Protein 1AN8 (pdb70)

Solvent-accessible surface area: 10621 Å² total; per-residue (Å²): 165,82,73,55,64,76,10,9,64,34,0,69,132,0,4,86,24,103,42,25,61,17,105,61,1,91,0,39,76,56,69,109,117,28,0,20,0,19,0,75,136,94,118,31,157,82,65,49,0,9,0,44,3,27,145,127,12,8,111,170,20,115,156,85,35,97,0,3,0,5,0,0,20,57,62,115,153,28,170,48,3,14,58,0,14,0,2,0,2,78,18,43,143,86,189,34,94,44,131,3,88,0,36,0,54,7,46,90,95,94,124,60,106,6,43,78,116,11,71,1,105,14,40,46,0,4,22,4,5,1,1,9,56,0,2,97,46,0,26,89,83,53,107,0,3,41,93,117,17,69,18,84,38,8,65,0,19,0,1,27,146,104,58,147,92,48,120,20,78,0,20,67,7,46,116,148,9,63,23,42,30,1,0,35,87,14,72,77,14,112,75,13,41,14,149,72,12,41,50,0,12,0,55,1,62,113

Sequence (206 aa):
KKDISNVKSDLLYAYTITPYDYKDCRVNFSTTHTLNIDTQKYRGKDYYISSEMSYEASQKFKRDDHVDVFGLFYILNSHTGEYIYGGITPAQNNKVNHKLLGNLFISGESQQNLNNKIILEKDIVTFQEIDFKIRKYLMDNYKIYDATSPYVSGRIEIGTKDGKHEQIDLFDSPNEGTRSDIFAKYKDNRIINMKNFSHFDIYLEK

Structure (mmCIF, N/CA/C/O backbone):
data_1AN8
#
_entry.id   1AN8
#
_cell.length_a   75.410
_cell.length_b   75.410
_cell.length_c   168.870
_cell.angle_alpha   90.00
_cell.angle_beta   90.00
_cell.angle_gamma   90.00
#
_symmetry.space_group_name_H-M   'P 43 21 2'
#
loop_
_entity.id
_entity.type
_entity.pdbx_description
1 polymer 'STREPTOCOCCAL PYROGENIC EXOTOXIN C'
2 water water
#
loop_
_atom_site.group_PDB
_atom_site.id
_atom_site.type_symbol
_atom_site.label_atom_id
_atom_site.label_alt_id
_atom_site.label_comp_id
_atom_site.label_asym_id
_atom_site.label_entity_id
_atom_site.label_seq_id
_atom_site.pdbx_PDB_ins_code
_atom_site.Cartn_x
_atom_site.Cartn_y
_atom_site.Cartn_z
_atom_site.occupancy
_atom_site.B_iso_or_equiv
_atom_site.auth_seq_id
_atom_site.auth_comp_id
_atom_site.auth_asym_id
_atom_site.auth_atom_id
_atom_site.pdbx_PDB_model_num
ATOM 1 N N . LYS A 1 3 ? 45.082 45.426 21.080 1.00 79.28 3 LYS A N 1
ATOM 2 C CA . LYS A 1 3 ? 45.178 43.968 21.009 1.00 78.19 3 LYS A CA 1
ATOM 3 C C . LYS A 1 3 ? 46.529 43.479 20.473 1.00 78.44 3 LYS A C 1
ATOM 4 O O . LYS A 1 3 ? 47.431 44.276 20.156 1.00 78.66 3 LYS A O 1
ATOM 6 N N . LYS A 1 4 ? 46.666 42.158 20.368 1.00 69.41 4 LYS A N 1
ATOM 7 C CA . LYS A 1 4 ? 47.889 41.559 19.860 1.00 64.90 4 LYS A CA 1
ATOM 8 C C . LYS A 1 4 ? 47.823 41.385 18.348 1.00 62.20 4 LYS A C 1
ATOM 9 O O . LYS A 1 4 ? 46.806 40.965 17.791 1.00 65.05 4 LYS A O 1
ATOM 15 N N . ASP A 1 5 ? 48.918 41.718 17.685 1.00 52.17 5 ASP A N 1
ATOM 16 C CA . ASP A 1 5 ? 48.973 41.631 16.240 1.00 50.76 5 ASP A CA 1
ATOM 17 C C . ASP A 1 5 ? 49.030 40.176 15.758 1.00 48.71 5 ASP A C 1
ATOM 18 O O . ASP A 1 5 ? 49.674 39.325 16.381 1.00 47.15 5 ASP A O 1
ATOM 23 N N . ILE A 1 6 ? 48.333 39.893 14.663 1.00 41.13 6 ILE A N 1
ATOM 24 C CA . ILE A 1 6 ? 48.258 38.547 14.134 1.00 39.49 6 ILE A CA 1
ATOM 25 C C . ILE A 1 6 ? 49.562 37.801 13.882 1.00 41.82 6 ILE A C 1
ATOM 26 O O . ILE A 1 6 ? 49.635 36.592 14.089 1.00 42.98 6 ILE A O 1
ATOM 31 N N . SER A 1 7 ? 50.597 38.493 13.442 1.00 35.71 7 SER A N 1
ATOM 32 C CA . SER A 1 7 ? 51.861 37.815 13.189 1.00 35.28 7 SER A CA 1
ATOM 33 C C . SER A 1 7 ? 52.540 37.388 14.485 1.00 35.97 7 SER A C 1
ATOM 34 O O . SER A 1 7 ? 53.260 36.401 14.512 1.00 36.05 7 SER A O 1
ATOM 37 N N . ASN A 1 8 ? 52.285 38.108 15.559 1.00 30.57 8 ASN A N 1
ATOM 38 C CA . ASN A 1 8 ? 52.855 37.748 16.847 1.00 32.22 8 ASN A CA 1
ATOM 39 C C . ASN A 1 8 ? 52.137 36.516 17.359 1.00 32.64 8 ASN A C 1
ATOM 40 O O . ASN A 1 8 ? 52.769 35.541 17.794 1.00 26.99 8 ASN A O 1
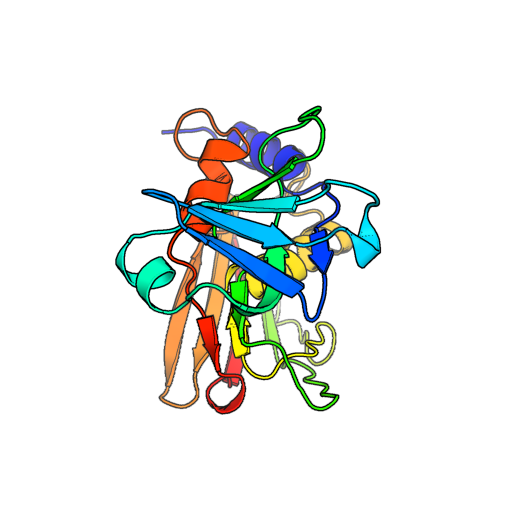ATOM 45 N N . VAL A 1 9 ? 50.809 36.566 17.266 1.00 27.64 9 VAL A N 1
ATOM 46 C CA . VAL A 1 9 ? 49.992 35.450 17.680 1.00 24.74 9 VAL A CA 1
ATOM 47 C C . VAL A 1 9 ? 50.473 34.188 16.987 1.00 28.48 9 VAL A C 1
ATOM 48 O O . VAL A 1 9 ? 50.832 33.221 17.646 1.00 31.29 9 VAL A O 1
ATOM 52 N N . LYS A 1 10 ? 50.576 34.214 15.669 1.00 23.05 10 LYS A N 1
ATOM 53 C CA . LYS A 1 10 ? 51.013 33.020 14.956 1.00 23.19 10 LYS A CA 1
ATOM 54 C C . LYS A 1 10 ? 52.378 32.570 15.399 1.00 25.22 10 LYS A C 1
ATOM 55 O O . LYS A 1 10 ? 52.694 31.382 15.441 1.00 27.00 10 LYS A O 1
ATOM 61 N N . SER A 1 11 ? 53.210 33.551 15.677 1.00 22.36 11 SER A N 1
ATOM 62 C CA . SER A 1 11 ? 54.571 33.279 16.077 1.00 22.23 11 SER A CA 1
ATOM 63 C C . SER A 1 11 ? 54.553 32.499 17.385 1.00 22.16 11 SER A C 1
ATOM 64 O O . SER A 1 11 ? 55.189 31.446 17.522 1.00 19.98 11 SER A O 1
ATOM 67 N N . ASP A 1 12 ? 53.810 33.040 18.342 1.00 15.95 12 ASP A N 1
ATOM 68 C CA . ASP A 1 12 ? 53.689 32.430 19.644 1.00 16.55 12 ASP A CA 1
ATOM 69 C C . ASP A 1 12 ? 53.213 30.995 19.526 1.00 24.27 12 ASP A C 1
ATOM 70 O O . ASP A 1 12 ? 53.822 30.070 20.093 1.00 24.69 12 ASP A O 1
ATOM 75 N N . LEU A 1 13 ? 52.141 30.808 18.753 1.00 19.70 13 LEU A N 1
ATOM 76 C CA . LEU A 1 13 ? 51.544 29.488 18.577 1.00 19.43 13 LEU A CA 1
ATOM 77 C C . LEU A 1 13 ? 52.420 28.494 17.826 1.00 22.27 13 LEU A C 1
ATOM 78 O O . LEU A 1 13 ? 52.459 27.296 18.146 1.00 20.09 13 LEU A O 1
ATOM 83 N N . LEU A 1 14 ? 53.131 28.985 16.828 1.00 18.77 14 LEU A N 1
ATOM 84 C CA . LEU A 1 14 ? 54.018 28.122 16.074 1.00 19.58 14 LEU A CA 1
ATOM 85 C C . LEU A 1 14 ? 55.020 27.521 17.054 1.00 21.56 14 LEU A C 1
ATOM 86 O O . LEU A 1 14 ? 55.289 26.325 17.062 1.00 17.65 14 LEU A O 1
ATOM 91 N N . TYR A 1 15 ? 55.581 28.379 17.883 1.00 18.06 15 TYR A N 1
ATOM 92 C CA . TYR A 1 15 ? 56.549 27.899 18.828 1.00 18.10 15 TYR A CA 1
ATOM 93 C C . TYR A 1 15 ? 55.912 26.984 19.851 1.00 20.69 15 TYR A C 1
ATOM 94 O O . TYR A 1 15 ? 56.397 25.885 20.120 1.00 20.37 15 TYR A O 1
ATOM 103 N N . ALA A 1 16 ? 54.849 27.474 20.469 1.00 15.45 16 ALA A N 1
ATOM 104 C CA . ALA A 1 16 ? 54.201 26.721 21.531 1.00 15.98 16 ALA A CA 1
ATOM 105 C C . ALA A 1 16 ? 53.788 25.331 21.112 1.00 21.05 16 ALA A C 1
ATOM 106 O O . ALA A 1 16 ? 54.044 24.374 21.829 1.00 21.34 16 ALA A O 1
ATOM 108 N N . TYR A 1 17 ? 53.133 25.223 19.965 1.00 17.24 17 TYR A N 1
ATOM 109 C CA . TYR A 1 17 ? 52.636 23.927 19.518 1.00 15.92 17 TYR A CA 1
ATOM 110 C C . TYR A 1 17 ? 53.596 23.081 18.738 1.00 19.05 17 TYR A C 1
ATOM 111 O O . TYR A 1 17 ? 53.266 21.982 18.306 1.00 17.50 17 TYR A O 1
ATOM 120 N N . THR A 1 18 ? 54.822 23.547 18.590 1.00 12.90 18 THR A N 1
ATOM 121 C CA . THR A 1 18 ? 55.799 22.685 17.952 1.00 12.44 18 THR A CA 1
ATOM 122 C C . THR A 1 18 ? 56.432 21.992 19.157 1.00 19.72 18 THR A C 1
ATOM 123 O O . THR A 1 18 ? 57.310 22.528 19.818 1.00 21.76 18 THR A O 1
ATOM 127 N N . ILE A 1 19 ? 55.917 20.817 19.469 1.00 16.01 19 ILE A N 1
ATOM 128 C CA . ILE A 1 19 ? 56.294 20.175 20.693 1.00 15.84 19 ILE A CA 1
ATOM 129 C C . ILE A 1 19 ? 55.868 18.714 20.676 1.00 18.97 19 ILE A C 1
ATOM 130 O O . ILE A 1 19 ? 54.983 18.343 19.935 1.00 20.55 19 ILE A O 1
ATOM 135 N N . THR A 1 20 ? 56.519 17.877 21.473 1.00 16.09 20 THR A N 1
ATOM 136 C CA . THR A 1 20 ? 56.165 16.461 21.527 1.00 17.88 20 THR A CA 1
ATOM 137 C C . THR A 1 20 ? 55.361 16.276 22.815 1.00 21.85 20 THR A C 1
ATOM 138 O O . THR A 1 20 ? 55.802 16.639 23.901 1.00 20.89 20 THR A O 1
ATOM 142 N N . PRO A 1 21 ? 54.142 15.806 22.676 1.00 18.07 21 PRO A N 1
ATOM 143 C CA . PRO A 1 21 ? 53.251 15.628 23.826 1.00 18.25 21 PRO A CA 1
ATOM 144 C C . PRO A 1 21 ? 53.687 14.437 24.684 1.00 24.61 21 PRO A C 1
ATOM 145 O O . PRO A 1 21 ? 54.390 13.557 24.208 1.00 25.10 21 PRO A O 1
ATOM 149 N N . TYR A 1 22 ? 53.285 14.426 25.956 1.00 20.10 22 TYR A N 1
ATOM 150 C CA . TYR A 1 22 ? 53.568 13.307 26.860 1.00 18.90 22 TYR A CA 1
ATOM 151 C C . TYR A 1 22 ? 52.336 12.439 26.793 1.00 23.62 22 TYR A C 1
ATOM 152 O O . TYR A 1 22 ? 51.224 12.894 27.047 1.00 24.81 22 TYR A O 1
ATOM 161 N N . ASP A 1 23 ? 52.528 11.180 26.462 1.00 17.14 23 ASP A N 1
ATOM 162 C CA . ASP A 1 23 ? 51.417 10.296 26.292 1.00 15.42 23 ASP A CA 1
ATOM 163 C C . ASP A 1 23 ? 51.720 9.032 27.051 1.00 23.06 23 ASP A C 1
ATOM 164 O O . ASP A 1 23 ? 52.418 8.161 26.561 1.00 27.82 23 ASP A O 1
ATOM 169 N N . TYR A 1 24 ? 51.227 8.967 28.277 1.00 19.23 24 TYR A N 1
ATOM 170 C CA . TYR A 1 24 ? 51.491 7.839 29.161 1.00 16.31 24 TYR A CA 1
ATOM 171 C C . TYR A 1 24 ? 50.194 7.158 29.554 1.00 20.36 24 TYR A C 1
ATOM 172 O O . TYR A 1 24 ? 49.298 7.801 30.094 1.00 20.18 24 TYR A O 1
ATOM 181 N N . LYS A 1 25 ? 50.134 5.848 29.391 1.00 20.82 25 LYS A N 1
ATOM 182 C CA . LYS A 1 25 ? 48.936 5.114 29.765 1.00 20.52 25 LYS A CA 1
ATOM 183 C C . LYS A 1 25 ? 49.028 4.349 31.090 1.00 21.26 25 LYS A C 1
ATOM 184 O O . LYS A 1 25 ? 50.068 3.800 31.419 1.00 18.27 25 LYS A O 1
ATOM 190 N N . ASP A 1 26 ? 47.911 4.303 31.820 1.00 21.78 26 ASP A N 1
ATOM 191 C CA . ASP A 1 26 ? 47.795 3.563 33.073 1.00 22.24 26 ASP A CA 1
ATOM 192 C C . ASP A 1 26 ? 48.842 3.913 34.104 1.00 26.02 26 ASP A C 1
ATOM 193 O O . ASP A 1 26 ? 49.710 3.114 34.410 1.00 26.55 26 ASP A O 1
ATOM 198 N N . CYS A 1 27 ? 48.746 5.100 34.665 1.00 21.33 27 CYS A N 1
ATOM 199 C CA . CYS A 1 27 ? 49.700 5.521 35.662 1.00 18.93 27 CYS A CA 1
ATOM 200 C C . CYS A 1 27 ? 48.924 5.719 36.950 1.00 22.28 27 CYS A C 1
ATOM 201 O O . CYS A 1 27 ? 47.740 6.068 36.912 1.00 23.52 27 CYS A O 1
ATOM 204 N N . ARG A 1 28 ? 49.595 5.518 38.079 1.00 19.00 28 ARG A N 1
ATOM 205 C CA . ARG A 1 28 ? 48.977 5.681 39.387 1.00 19.72 28 ARG A CA 1
ATOM 206 C C . ARG A 1 28 ? 49.183 7.113 39.883 1.00 23.14 28 ARG A C 1
ATOM 207 O O . ARG A 1 28 ? 50.252 7.712 39.705 1.00 23.33 28 ARG A O 1
ATOM 215 N N . VAL A 1 29 ? 48.154 7.667 40.510 1.00 17.52 29 VAL A N 1
ATOM 216 C CA . VAL A 1 29 ? 48.252 8.984 41.109 1.00 17.25 29 VAL A CA 1
ATOM 217 C C . VAL A 1 29 ? 48.971 8.771 42.454 1.00 25.45 29 VAL A C 1
ATOM 218 O O . VAL A 1 29 ? 48.504 7.967 43.270 1.00 24.48 29 VAL A O 1
ATOM 222 N N . ASN A 1 30 ? 50.107 9.454 42.669 1.00 19.83 30 ASN A N 1
ATOM 223 C CA . ASN A 1 30 ? 50.878 9.344 43.932 1.00 16.30 30 ASN A CA 1
ATOM 224 C C . ASN A 1 30 ? 50.178 10.115 45.039 1.00 22.48 30 ASN A C 1
ATOM 225 O O . ASN A 1 30 ? 50.006 9.616 46.137 1.00 25.22 30 ASN A O 1
ATOM 230 N N . PHE A 1 31 ? 49.760 11.334 44.735 1.00 16.59 31 PHE A N 1
ATOM 231 C CA . PHE A 1 31 ? 49.092 12.182 45.711 1.00 16.57 31 PHE A CA 1
ATOM 232 C C . PHE A 1 31 ? 48.652 13.503 45.073 1.00 23.18 31 PHE A C 1
ATOM 233 O O . PHE A 1 31 ? 49.029 13.819 43.936 1.00 24.41 31 PHE A O 1
ATOM 241 N N . SER A 1 32 ? 47.842 14.259 45.802 1.00 18.66 32 SER A N 1
ATOM 242 C CA . SER A 1 32 ? 47.325 15.549 45.371 1.00 18.25 32 SER A CA 1
ATOM 243 C C . SER A 1 32 ? 47.946 16.692 46.163 1.00 27.15 32 SER A C 1
ATOM 244 O O . SER A 1 32 ? 48.230 16.561 47.343 1.00 28.57 32 SER A O 1
ATOM 247 N N . THR A 1 33 ? 48.090 17.843 45.523 1.00 21.71 33 THR A N 1
ATOM 248 C CA . THR A 1 33 ? 48.593 19.013 46.209 1.00 19.69 33 THR A CA 1
ATOM 249 C C . THR A 1 33 ? 47.414 19.962 46.153 1.00 28.66 33 THR A C 1
ATOM 250 O O . THR A 1 33 ? 46.305 19.550 45.816 1.00 28.48 33 THR A O 1
ATOM 254 N N . THR A 1 34 ? 47.646 21.228 46.448 1.00 28.46 34 THR A N 1
ATOM 255 C CA . THR A 1 34 ? 46.585 22.211 46.438 1.00 28.27 34 THR A CA 1
ATOM 256 C C . THR A 1 34 ? 46.007 22.419 45.041 1.00 33.54 34 THR A C 1
ATOM 257 O O . THR A 1 34 ? 44.811 22.609 44.885 1.00 34.96 34 THR A O 1
ATOM 261 N N . HIS A 1 35 ? 46.857 22.407 44.023 1.00 29.26 35 HIS A N 1
ATOM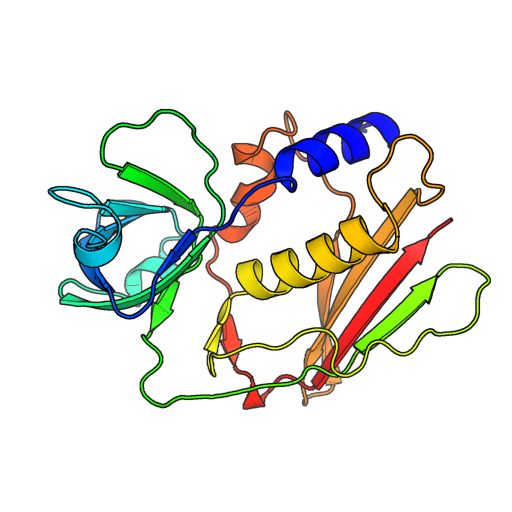 262 C CA . HIS A 1 35 ? 46.396 22.657 42.676 1.00 32.76 35 HIS A CA 1
ATOM 263 C C . HIS A 1 35 ? 46.835 21.611 41.660 1.00 29.55 35 HIS A C 1
ATOM 264 O O . HIS A 1 35 ? 46.551 21.751 40.474 1.00 29.16 35 HIS A O 1
ATOM 271 N N . THR A 1 36 ? 47.546 20.567 42.090 1.00 20.17 36 THR A N 1
ATOM 272 C CA . THR A 1 36 ? 48.010 19.590 41.131 1.00 17.75 36 THR A CA 1
ATOM 273 C C . THR A 1 36 ? 47.837 18.185 41.590 1.00 22.45 36 THR A C 1
ATOM 274 O O . THR A 1 36 ? 47.578 17.912 42.759 1.00 23.34 36 THR A O 1
ATOM 278 N N . LEU A 1 37 ? 48.084 17.296 40.642 1.00 17.38 37 LEU A N 1
ATOM 279 C CA . LEU A 1 37 ? 48.074 15.857 40.866 1.00 15.33 37 LEU A CA 1
ATOM 280 C C . LEU A 1 37 ? 49.485 15.426 40.554 1.00 16.84 37 LEU A C 1
ATOM 281 O O . LEU A 1 37 ? 50.070 15.866 39.557 1.00 18.13 37 LEU A O 1
ATOM 286 N N . ASN A 1 38 ? 50.045 14.564 41.389 1.00 13.90 38 ASN A N 1
ATOM 287 C CA . ASN A 1 38 ? 51.399 14.072 41.144 1.00 12.99 38 ASN A CA 1
ATOM 288 C C . ASN A 1 38 ? 51.215 12.633 40.718 1.00 17.81 38 ASN A C 1
ATOM 289 O O . ASN A 1 38 ? 50.648 11.852 41.458 1.00 19.10 38 ASN A O 1
ATOM 294 N N . ILE A 1 39 ? 51.638 12.310 39.502 1.00 16.09 39 ILE A N 1
ATOM 295 C CA . ILE A 1 39 ? 51.429 10.988 38.930 1.00 15.42 39 ILE A CA 1
ATOM 296 C C . ILE A 1 39 ? 52.706 10.232 38.639 1.00 18.05 39 ILE A C 1
ATOM 297 O O . ILE A 1 39 ? 53.670 10.785 38.117 1.00 17.09 39 ILE A O 1
ATOM 302 N N . ASP A 1 40 ? 52.675 8.937 38.934 1.00 17.28 40 ASP A N 1
ATOM 303 C CA . ASP A 1 40 ? 53.823 8.056 38.752 1.00 18.40 40 ASP A CA 1
ATOM 304 C C . ASP A 1 40 ? 54.066 7.669 37.293 1.00 24.43 40 ASP A C 1
ATOM 305 O O . ASP A 1 40 ? 53.276 6.943 36.691 1.00 23.17 40 ASP A O 1
ATOM 310 N N . THR A 1 41 ? 55.194 8.104 36.741 1.00 20.07 41 THR A N 1
ATOM 311 C CA . THR A 1 41 ? 55.523 7.764 35.357 1.00 20.69 41 THR A CA 1
ATOM 312 C C . THR A 1 41 ? 56.845 7.005 35.285 1.00 27.93 41 THR A C 1
ATOM 313 O O . THR A 1 41 ? 57.465 6.918 34.228 1.00 27.33 41 THR A O 1
ATOM 317 N N . GLN A 1 42 ? 57.277 6.469 36.427 1.00 24.69 42 GLN A N 1
ATOM 318 C CA . GLN A 1 42 ? 58.549 5.752 36.503 1.00 22.98 42 GLN A CA 1
ATOM 319 C C . GLN A 1 42 ? 58.705 4.654 35.456 1.00 24.96 42 GLN A C 1
ATOM 320 O O . GLN A 1 42 ? 59.783 4.468 34.902 1.00 25.86 42 GLN A O 1
ATOM 326 N N . LYS A 1 43 ? 57.635 3.931 35.175 1.00 21.42 43 LYS A N 1
ATOM 327 C CA . LYS A 1 43 ? 57.723 2.870 34.192 1.00 24.75 43 LYS A CA 1
ATOM 328 C C . LYS A 1 43 ? 58.094 3.392 32.813 1.00 31.37 43 LYS A C 1
ATOM 329 O O . LYS A 1 43 ? 58.672 2.672 32.011 1.00 34.22 43 LYS A O 1
ATOM 335 N N . TYR A 1 44 ? 57.785 4.649 32.543 1.00 26.38 44 TYR A N 1
ATOM 336 C CA . TYR A 1 44 ? 58.113 5.213 31.248 1.00 26.76 44 TYR A CA 1
ATOM 337 C C . TYR A 1 44 ? 59.359 6.051 31.261 1.00 34.79 44 TYR A C 1
ATOM 338 O O . TYR A 1 44 ? 60.097 6.053 30.290 1.00 36.79 44 TYR A O 1
ATOM 347 N N . ARG A 1 45 ? 59.560 6.851 32.304 1.00 31.17 45 ARG A N 1
ATOM 348 C CA . ARG A 1 45 ? 60.710 7.751 32.315 1.00 29.06 45 ARG A CA 1
ATOM 349 C C . ARG A 1 45 ? 61.868 7.421 33.233 1.00 30.84 45 ARG A C 1
ATOM 350 O O . ARG A 1 45 ? 62.901 8.077 33.187 1.00 33.87 45 ARG A O 1
ATOM 358 N N . GLY A 1 46 ? 61.717 6.412 34.074 1.00 26.72 46 GLY A N 1
ATOM 359 C CA . GLY A 1 46 ? 62.795 6.064 34.965 1.00 25.84 46 GLY A CA 1
ATOM 360 C C . GLY A 1 46 ? 62.484 6.410 36.396 1.00 31.99 46 GLY A C 1
ATOM 361 O O . GLY A 1 46 ? 61.425 6.954 36.721 1.00 32.12 46 GLY A O 1
ATOM 362 N N . LYS A 1 47 ? 63.449 6.099 37.243 1.00 31.08 47 LYS A N 1
ATOM 363 C CA . LYS A 1 47 ? 63.351 6.286 38.679 1.00 31.72 47 LYS A CA 1
ATOM 364 C C . LYS A 1 47 ? 62.970 7.665 39.137 1.00 28.51 47 LYS A C 1
ATOM 365 O O . LYS A 1 47 ? 63.535 8.665 38.724 1.00 27.85 47 LYS A O 1
ATOM 371 N N . ASP A 1 48 ? 62.035 7.719 40.060 1.00 24.42 48 ASP A N 1
ATOM 372 C CA . ASP A 1 48 ? 61.656 9.002 40.630 1.00 26.49 48 ASP A CA 1
ATOM 373 C C . ASP A 1 48 ? 60.959 9.954 39.667 1.00 28.77 48 ASP A C 1
ATOM 374 O O . ASP A 1 48 ? 60.649 11.090 40.035 1.00 26.93 48 ASP A O 1
ATOM 379 N N . TYR A 1 49 ? 60.701 9.519 38.440 1.00 25.15 49 TYR A N 1
ATOM 380 C CA . TYR A 1 49 ? 60.013 10.409 37.536 1.00 24.07 49 TYR A CA 1
ATOM 381 C C . TYR A 1 49 ? 58.540 10.519 37.827 1.00 22.55 49 TYR A C 1
ATOM 382 O O . TYR A 1 49 ? 57.906 9.584 38.280 1.00 20.69 49 TYR A O 1
ATOM 391 N N . TYR A 1 50 ? 57.992 11.696 37.588 1.00 21.30 50 TYR A N 1
ATOM 392 C CA . TYR A 1 50 ? 56.579 11.914 37.820 1.00 20.05 50 TYR A CA 1
ATOM 393 C C . TYR A 1 50 ? 56.037 12.950 36.848 1.00 19.97 50 TYR A C 1
ATOM 394 O O . TYR A 1 50 ? 56.794 13.722 36.252 1.00 15.19 50 TYR A O 1
ATOM 403 N N . ILE A 1 51 ? 54.716 12.975 36.719 1.00 16.72 51 ILE A N 1
ATOM 404 C CA . ILE A 1 51 ? 54.049 14.007 35.944 1.00 13.42 51 ILE A CA 1
ATOM 405 C C . ILE A 1 51 ? 53.373 14.865 37.001 1.00 18.48 51 ILE A C 1
ATOM 406 O O . ILE A 1 51 ? 52.906 14.357 38.016 1.00 16.06 51 ILE A O 1
ATOM 411 N N . SER A 1 52 ? 53.365 16.169 36.793 1.00 16.98 52 SER A N 1
ATOM 412 C CA . SER A 1 52 ? 52.692 17.057 37.699 1.00 14.48 52 SER A CA 1
ATOM 413 C C . SER A 1 52 ? 51.668 17.761 36.852 1.00 22.08 52 SER A C 1
ATOM 414 O O . SER A 1 52 ? 52.020 18.500 35.925 1.00 25.22 52 SER A O 1
ATOM 417 N N . SER A 1 53 ? 50.403 17.495 37.134 1.00 16.26 53 SER A N 1
ATOM 418 C CA . SER A 1 53 ? 49.301 18.052 36.365 1.00 13.74 53 SER A CA 1
ATOM 419 C C . SER A 1 53 ? 48.547 19.070 37.166 1.00 20.22 53 SER A C 1
ATOM 420 O O . SER A 1 53 ? 47.909 18.744 38.175 1.00 19.74 53 SER A O 1
ATOM 423 N N . GLU A 1 54 ? 48.618 20.315 36.723 1.00 18.75 54 GLU A N 1
ATOM 424 C CA . GLU A 1 54 ? 47.923 21.376 37.420 1.00 18.56 54 GLU A CA 1
ATOM 425 C C . GLU A 1 54 ? 46.491 21.465 36.912 1.00 24.61 54 GLU A C 1
ATOM 426 O O . GLU A 1 54 ? 46.280 21.557 35.709 1.00 26.13 54 GLU A O 1
ATOM 432 N N . MET A 1 55 ? 45.505 21.412 37.803 1.00 22.39 55 MET A N 1
ATOM 433 C CA . MET A 1 55 ? 44.101 21.524 37.379 1.00 21.12 55 MET A CA 1
ATOM 434 C C . MET A 1 55 ? 43.243 22.307 38.324 1.00 27.40 55 MET A C 1
ATOM 435 O O . MET A 1 55 ? 43.659 22.613 39.430 1.00 27.67 55 MET A O 1
ATOM 440 N N . SER A 1 56 ? 42.052 22.655 37.863 1.00 23.97 56 SER A N 1
ATOM 441 C CA . SER A 1 56 ? 41.097 23.365 38.680 1.00 24.17 56 SER A CA 1
ATOM 442 C C . SER A 1 56 ? 40.673 22.455 39.835 1.00 30.23 56 SER A C 1
ATOM 443 O O . SER A 1 56 ? 40.751 21.217 39.739 1.00 29.38 56 SER A O 1
ATOM 446 N N . TYR A 1 57 ? 40.192 23.060 40.921 1.00 32.07 57 TYR A N 1
ATOM 447 C CA . TYR A 1 57 ? 39.752 22.292 42.081 1.00 33.85 57 TYR A CA 1
ATOM 448 C C . TYR A 1 57 ? 38.738 21.220 41.742 1.00 36.07 57 TYR A C 1
ATOM 449 O O . TYR A 1 57 ? 38.836 20.072 42.164 1.00 37.01 57 TYR A O 1
ATOM 458 N N . GLU A 1 58 ? 37.703 21.619 41.023 1.00 35.75 58 GLU A N 1
ATOM 459 C CA . GLU A 1 58 ? 36.622 20.718 40.667 1.00 37.17 58 GLU A CA 1
ATOM 460 C C . GLU A 1 58 ? 37.130 19.488 39.936 1.00 40.31 58 GLU A C 1
ATOM 461 O O . GLU A 1 58 ? 36.665 18.377 40.158 1.00 42.48 58 GLU A O 1
ATOM 467 N N . ALA A 1 59 ? 38.110 19.687 39.062 1.00 32.30 59 ALA A N 1
ATOM 468 C CA . ALA A 1 59 ? 38.667 18.601 38.277 1.00 29.48 59 ALA A CA 1
ATOM 469 C C . ALA A 1 59 ? 39.441 17.663 39.170 1.00 29.87 59 ALA A C 1
ATOM 470 O O . ALA A 1 59 ? 39.290 16.446 39.115 1.00 29.23 59 ALA A O 1
ATOM 472 N N . SER A 1 60 ? 40.308 18.245 39.972 1.00 25.20 60 SER A N 1
ATOM 473 C CA . SER A 1 60 ? 41.155 17.443 40.822 1.00 27.79 60 SER A CA 1
ATOM 474 C C . SER A 1 60 ? 40.398 16.509 41.753 1.00 34.01 60 SER A C 1
ATOM 475 O O . SER A 1 60 ? 40.816 15.379 41.997 1.00 33.92 60 SER A O 1
ATOM 478 N N . GLN A 1 61 ? 39.287 16.983 42.291 1.00 33.58 61 GLN A N 1
ATOM 479 C CA . GLN A 1 61 ? 38.543 16.199 43.263 1.00 33.58 61 GLN A CA 1
ATOM 480 C C . GLN A 1 61 ? 38.003 14.884 42.747 1.00 34.79 61 GLN A C 1
ATOM 481 O O . GLN A 1 61 ? 37.546 14.059 43.528 1.00 37.22 61 GLN A O 1
ATOM 487 N N . LYS A 1 62 ? 38.091 14.661 41.446 1.00 28.36 62 LYS A N 1
ATOM 488 C CA . LYS A 1 62 ? 37.617 13.445 40.816 1.00 26.87 62 LYS A CA 1
ATOM 489 C C . LYS A 1 62 ? 38.643 12.344 40.872 1.00 32.08 62 LYS A C 1
ATOM 490 O O . LYS A 1 62 ? 38.394 11.227 40.412 1.00 35.21 62 LYS A O 1
ATOM 496 N N . PHE A 1 63 ? 39.828 12.674 41.358 1.00 26.63 63 PHE A N 1
ATOM 497 C CA . PHE A 1 63 ? 40.910 11.695 41.392 1.00 28.17 63 PHE A CA 1
ATOM 498 C C . PHE A 1 63 ? 41.512 11.605 42.782 1.00 34.65 63 PHE A C 1
ATOM 499 O O . PHE A 1 63 ? 41.643 12.613 43.479 1.00 34.07 63 PHE A O 1
ATOM 507 N N . LYS A 1 64 ? 41.849 10.388 43.175 1.00 30.94 64 LYS A N 1
ATOM 508 C CA . LYS A 1 64 ? 42.411 10.171 44.496 1.00 30.84 64 LYS A CA 1
ATOM 509 C C . LYS A 1 64 ? 43.616 9.247 44.430 1.00 31.20 64 LYS A C 1
ATOM 510 O O . LYS A 1 64 ? 43.848 8.586 43.411 1.00 30.04 64 LYS A O 1
ATOM 516 N N . ARG A 1 65 ? 44.394 9.238 45.511 1.00 28.29 65 ARG A N 1
ATOM 517 C CA . ARG A 1 65 ? 45.602 8.422 45.631 1.00 26.25 65 ARG A CA 1
ATOM 518 C C . ARG A 1 65 ? 45.315 7.038 45.118 1.00 22.39 65 ARG A C 1
ATOM 519 O O . ARG A 1 65 ? 44.268 6.464 45.385 1.00 23.34 65 ARG A O 1
ATOM 527 N N . ASP A 1 66 ? 46.211 6.525 44.312 1.00 18.44 66 ASP A N 1
ATOM 528 C CA . ASP A 1 66 ? 46.072 5.186 43.804 1.00 19.49 66 ASP A CA 1
ATOM 529 C C . ASP A 1 66 ? 45.159 4.941 42.627 1.00 25.06 66 ASP A C 1
ATOM 530 O O . ASP A 1 66 ? 45.115 3.806 42.130 1.00 24.26 66 ASP A O 1
ATOM 535 N N . ASP A 1 67 ? 44.481 5.974 42.152 1.00 20.57 67 ASP A N 1
ATOM 536 C CA . ASP A 1 67 ? 43.638 5.814 40.957 1.00 21.60 67 ASP A CA 1
ATOM 537 C C . ASP A 1 67 ? 44.592 5.579 39.790 1.00 26.34 67 ASP A C 1
ATOM 538 O O . ASP A 1 67 ? 45.749 6.027 39.837 1.00 26.73 67 ASP A O 1
ATOM 543 N N . HIS A 1 68 ? 44.123 4.852 38.775 1.00 22.83 68 HIS A N 1
ATOM 544 C CA . HIS A 1 68 ? 44.889 4.577 37.560 1.00 25.26 68 HIS A CA 1
ATOM 545 C C . HIS A 1 68 ? 44.362 5.524 36.496 1.00 27.07 68 HIS A C 1
ATOM 546 O O . HIS A 1 68 ? 43.157 5.678 36.300 1.00 24.71 68 HIS A O 1
ATOM 553 N N . VAL A 1 69 ? 45.279 6.196 35.851 1.00 21.40 69 VAL A N 1
ATOM 554 C CA . VAL A 1 69 ? 44.906 7.270 34.984 1.00 21.18 69 VAL A CA 1
ATOM 555 C C . VAL A 1 69 ? 45.738 7.240 33.722 1.00 21.90 69 VAL A C 1
ATOM 556 O O . VAL A 1 69 ? 46.824 6.640 33.690 1.00 20.58 69 VAL A O 1
ATOM 560 N N . ASP A 1 70 ? 45.225 7.853 32.657 1.00 14.53 70 ASP A N 1
ATOM 561 C CA . ASP A 1 70 ? 46.020 7.978 31.423 1.00 14.19 70 ASP A CA 1
ATOM 562 C C . ASP A 1 70 ? 46.391 9.474 31.345 1.00 19.88 70 ASP A C 1
ATOM 563 O O . ASP A 1 70 ? 45.603 10.349 31.751 1.00 15.94 70 ASP A O 1
ATOM 568 N N . VAL A 1 71 ? 47.558 9.763 30.775 1.00 16.88 71 VAL A N 1
ATOM 569 C CA . VAL A 1 71 ? 48.034 11.124 30.631 1.00 15.31 71 VAL A CA 1
ATOM 570 C C . VAL A 1 71 ? 48.286 11.507 29.182 1.00 19.27 71 VAL A C 1
ATOM 571 O O . VAL A 1 71 ? 48.950 10.783 28.459 1.00 17.86 71 VAL A O 1
ATOM 575 N N . PHE A 1 72 ? 47.779 12.683 28.799 1.00 15.76 72 PHE A N 1
ATOM 576 C CA . PHE A 1 72 ? 48.032 13.307 27.511 1.00 15.11 72 PHE A CA 1
ATOM 577 C C . PHE A 1 72 ? 48.097 14.811 27.735 1.00 21.05 72 PHE A C 1
ATOM 578 O O . PHE A 1 72 ? 47.074 15.452 27.968 1.00 22.34 72 PHE A O 1
ATOM 586 N N . GLY A 1 73 ? 49.305 15.365 27.761 1.00 15.25 73 GLY A N 1
ATOM 587 C CA . GLY A 1 73 ? 49.464 16.792 28.000 1.00 11.98 73 GLY A CA 1
ATOM 588 C C . GLY A 1 73 ? 50.707 17.382 27.356 1.00 13.99 73 GLY A C 1
ATOM 589 O O . GLY A 1 73 ? 51.595 16.668 26.914 1.00 14.83 73 GLY A O 1
ATOM 590 N N . LEU A 1 74 ? 50.759 18.702 27.318 1.00 14.83 74 LEU A N 1
ATOM 591 C CA . LEU A 1 74 ? 51.872 19.442 26.742 1.00 15.24 74 LEU A CA 1
ATOM 592 C C . LEU A 1 74 ? 52.611 20.218 27.854 1.00 22.27 74 LEU A C 1
ATOM 593 O O . LEU A 1 74 ? 51.998 21.000 28.585 1.00 20.89 74 LEU A O 1
ATOM 598 N N . PHE A 1 75 ? 53.916 20.001 27.981 1.00 17.77 75 PHE A N 1
ATOM 599 C CA . PHE A 1 75 ? 54.679 20.677 29.025 1.00 16.23 75 PHE A CA 1
ATOM 600 C C . PHE A 1 75 ? 54.689 22.172 28.830 1.00 15.81 75 PHE A C 1
ATOM 601 O O . PHE A 1 75 ? 54.577 22.629 27.716 1.00 14.23 75 PHE A O 1
ATOM 609 N N . TYR A 1 76 ? 54.811 22.921 29.911 1.00 14.41 76 TYR A N 1
ATOM 610 C CA . TYR A 1 76 ? 54.917 24.368 29.798 1.00 15.96 76 TYR A CA 1
ATOM 611 C C . TYR A 1 76 ? 56.245 24.776 30.384 1.00 20.35 76 TYR A C 1
ATOM 612 O O . TYR A 1 76 ? 56.572 25.954 30.403 1.00 20.06 76 TYR A O 1
ATOM 621 N N . ILE A 1 77 ? 57.022 23.798 30.849 1.00 19.87 77 ILE A N 1
ATOM 622 C CA . ILE A 1 77 ? 58.338 24.048 31.445 1.00 19.38 77 ILE A CA 1
ATOM 623 C C . ILE A 1 77 ? 59.373 23.127 30.861 1.00 19.71 77 ILE A C 1
ATOM 624 O O . ILE A 1 77 ? 59.102 21.965 30.653 1.00 17.36 77 ILE A O 1
ATOM 629 N N . LEU A 1 78 ? 60.604 23.601 30.731 1.00 20.38 78 LEU A N 1
ATOM 630 C CA . LEU A 1 78 ? 61.687 22.758 30.232 1.00 24.18 78 LEU A CA 1
ATOM 631 C C . LEU A 1 78 ? 62.763 22.641 31.311 1.00 27.60 78 LEU A C 1
ATOM 632 O O . LEU A 1 78 ? 62.856 23.499 32.189 1.00 26.97 78 LEU A O 1
ATOM 637 N N . ASN A 1 79 ? 63.572 21.588 31.231 1.00 23.07 79 ASN A N 1
ATOM 638 C CA . ASN A 1 79 ? 64.672 21.400 32.174 1.00 22.58 79 ASN A CA 1
ATOM 639 C C . ASN A 1 79 ? 64.147 21.465 33.607 1.00 26.55 79 ASN A C 1
ATOM 640 O O . ASN A 1 79 ? 64.460 22.397 34.373 1.00 21.48 79 ASN A O 1
ATOM 645 N N . SER A 1 80 ? 63.356 20.460 33.958 1.00 23.95 80 SER A N 1
ATOM 646 C CA . SER A 1 80 ? 62.709 20.404 35.253 1.00 22.77 80 SER A CA 1
ATOM 647 C C . SER A 1 80 ? 62.914 19.130 36.045 1.00 25.66 80 SER A C 1
ATOM 648 O O . SER A 1 80 ? 61.985 18.600 36.639 1.00 24.13 80 SER A O 1
ATOM 651 N N . HIS A 1 81 ? 64.145 18.648 36.079 1.00 29.97 81 HIS A N 1
ATOM 652 C CA . HIS A 1 81 ? 64.511 17.529 36.929 1.00 34.20 81 HIS A CA 1
ATOM 653 C C . HIS A 1 81 ? 63.778 16.257 36.686 1.00 40.35 81 HIS A C 1
ATOM 654 O O . HIS A 1 81 ? 63.749 15.800 35.568 1.00 46.95 81 HIS A O 1
ATOM 661 N N . THR A 1 82 ? 63.217 15.693 37.743 1.00 28.96 82 THR A N 1
ATOM 662 C CA . THR A 1 82 ? 62.509 14.433 37.562 1.00 26.21 82 THR A CA 1
ATOM 663 C C . THR A 1 82 ? 61.026 14.613 37.310 1.00 21.91 82 THR A C 1
ATOM 664 O O . THR A 1 82 ? 60.299 13.638 37.199 1.00 19.56 82 THR A O 1
ATOM 668 N N . GLY A 1 83 ? 60.592 15.858 37.153 1.00 13.01 83 GLY A N 1
ATOM 669 C CA . GLY A 1 83 ? 59.196 16.123 36.913 1.00 14.07 83 GLY A CA 1
ATOM 670 C C . GLY A 1 83 ? 58.912 16.617 35.5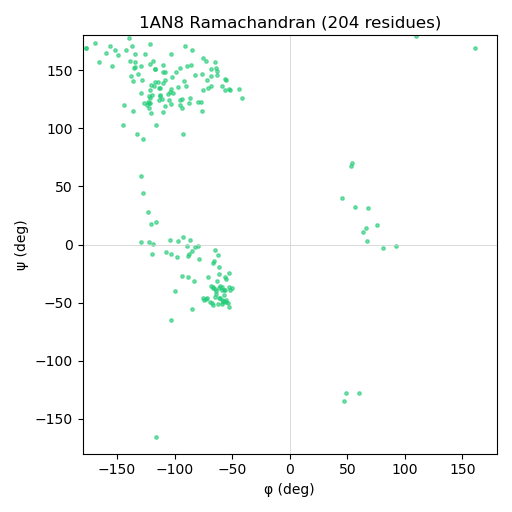16 1.00 19.70 83 GLY A C 1
ATOM 671 O O . GLY A 1 83 ? 59.753 17.233 34.871 1.00 21.70 83 GLY A O 1
ATOM 672 N N . GLU A 1 84 ? 57.692 16.380 35.068 1.00 15.04 84 GLU A N 1
ATOM 673 C CA . GLU A 1 84 ? 57.265 16.888 33.775 1.00 13.73 84 GLU A CA 1
ATOM 674 C C . GLU A 1 84 ? 55.993 17.627 34.111 1.00 16.73 84 GLU A C 1
ATOM 675 O O . GLU A 1 84 ? 55.115 17.093 34.764 1.00 17.58 84 GLU A O 1
ATOM 681 N N . TYR A 1 85 ? 55.977 18.912 33.799 1.00 15.20 85 TYR A N 1
ATOM 682 C CA . TYR A 1 85 ? 54.870 19.764 34.185 1.00 12.17 85 TYR A CA 1
ATOM 683 C C . TYR A 1 85 ? 53.923 20.139 33.089 1.00 14.69 85 TYR A C 1
ATOM 684 O O . TYR A 1 85 ? 54.292 20.725 32.087 1.00 18.25 85 TYR A O 1
ATOM 693 N N . ILE A 1 86 ? 52.658 19.831 33.318 1.00 12.39 86 ILE A N 1
ATOM 694 C CA . ILE A 1 86 ? 51.607 20.107 32.346 1.00 11.53 86 ILE A CA 1
ATOM 695 C C . ILE A 1 86 ? 50.338 20.621 33.023 1.00 16.86 86 ILE A C 1
ATOM 696 O O . ILE A 1 86 ? 50.246 20.675 34.247 1.00 15.33 86 ILE A O 1
ATOM 701 N N . TYR A 1 87 ? 49.337 20.945 32.220 1.00 15.83 87 TYR A N 1
ATOM 702 C CA . TYR A 1 87 ? 48.035 21.369 32.735 1.00 16.52 87 TYR A CA 1
ATOM 703 C C . TYR A 1 87 ? 47.039 20.288 32.365 1.00 17.29 87 TYR A C 1
ATOM 704 O O . TYR A 1 87 ? 47.018 19.852 31.220 1.00 14.94 87 TYR A O 1
ATOM 713 N N . GLY A 1 88 ? 46.186 19.900 33.309 1.00 12.26 88 GLY A N 1
ATOM 714 C CA . GLY A 1 88 ? 45.141 18.914 33.038 1.00 12.13 88 GLY A CA 1
ATOM 715 C C . GLY A 1 88 ? 45.658 17.697 32.286 1.00 18.07 88 GLY A C 1
ATOM 716 O O . GLY A 1 88 ? 46.701 17.183 32.627 1.00 19.47 88 GLY A O 1
ATOM 717 N N . GLY A 1 89 ? 44.939 17.260 31.250 1.00 15.01 89 GLY A N 1
ATOM 718 C CA . GLY A 1 89 ? 45.362 16.107 30.436 1.00 14.01 89 GLY A CA 1
ATOM 719 C C . GLY A 1 89 ? 45.174 14.715 31.051 1.00 17.40 89 GLY A C 1
ATOM 720 O O . GLY A 1 89 ? 45.720 13.729 30.555 1.00 14.45 89 GLY A O 1
ATOM 721 N N . ILE A 1 90 ? 44.343 14.626 32.089 1.00 13.96 90 ILE A N 1
ATOM 722 C CA . ILE A 1 90 ? 44.136 13.387 32.826 1.00 12.51 90 ILE A CA 1
ATOM 723 C C . ILE A 1 90 ? 42.749 12.747 32.693 1.00 17.42 90 ILE A C 1
ATOM 724 O O . ILE A 1 90 ? 41.738 13.385 32.963 1.00 19.25 90 ILE A O 1
ATOM 729 N N . THR A 1 91 ? 42.710 11.465 32.344 1.00 13.13 91 THR A N 1
ATOM 730 C CA . THR A 1 91 ? 41.446 10.722 32.272 1.00 14.72 91 THR A CA 1
ATOM 731 C C . THR A 1 91 ? 41.627 9.365 32.953 1.00 19.62 91 THR A C 1
ATOM 732 O O . THR A 1 91 ? 42.749 8.814 33.029 1.00 17.61 91 THR A O 1
ATOM 736 N N . PRO A 1 92 ? 40.512 8.790 33.395 1.00 18.07 92 PRO A N 1
ATOM 737 C CA . PRO A 1 92 ? 40.554 7.471 34.000 1.00 16.34 92 PRO A CA 1
ATOM 738 C C . PRO A 1 92 ? 41.144 6.533 32.953 1.00 20.53 92 PRO A C 1
ATOM 739 O O . PRO A 1 92 ? 40.834 6.639 31.771 1.00 22.07 92 PRO A O 1
ATOM 743 N N . ALA A 1 93 ? 42.054 5.667 33.388 1.00 17.82 93 ALA A N 1
ATOM 744 C CA . ALA A 1 93 ? 42.757 4.763 32.506 1.00 19.56 93 ALA A CA 1
ATOM 745 C C . ALA A 1 93 ? 41.827 3.951 31.617 1.00 27.93 93 ALA A C 1
ATOM 746 O O . ALA A 1 93 ? 40.817 3.411 32.066 1.00 30.35 93 ALA A O 1
ATOM 748 N N . GLN A 1 94 ? 42.169 3.899 30.337 1.00 24.00 94 GLN A N 1
ATOM 749 C CA . GLN A 1 94 ? 41.387 3.166 29.347 1.00 24.36 94 GLN A CA 1
ATOM 750 C C . GLN A 1 94 ? 41.722 1.704 29.544 1.00 35.92 94 GLN A C 1
ATOM 751 O O . GLN A 1 94 ? 42.880 1.328 29.491 1.00 34.84 94 GLN A O 1
ATOM 757 N N . ASN A 1 95 ? 40.716 0.886 29.804 1.00 41.07 95 ASN A N 1
ATOM 758 C CA . ASN A 1 95 ? 40.977 -0.533 30.048 1.00 44.88 95 ASN A CA 1
ATOM 759 C C . ASN A 1 95 ? 41.065 -1.388 28.799 1.00 51.83 95 ASN A C 1
ATOM 760 O O . ASN A 1 95 ? 42.079 -2.031 28.566 1.00 54.03 95 ASN A O 1
ATOM 765 N N . ASN A 1 96 ? 40.036 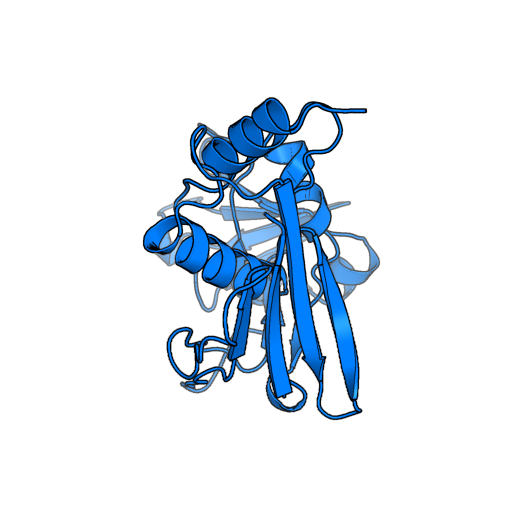-1.364 27.965 1.00 48.90 96 ASN A N 1
ATOM 766 C CA . ASN A 1 96 ? 40.077 -2.174 26.755 1.00 49.68 96 ASN A CA 1
ATOM 767 C C . ASN A 1 96 ? 40.564 -1.354 25.590 1.00 51.38 96 ASN A C 1
ATOM 768 O O . ASN A 1 96 ? 40.370 -0.138 25.554 1.00 51.15 96 ASN A O 1
ATOM 773 N N . LYS A 1 97 ? 41.191 -2.022 24.633 1.00 48.80 97 LYS A N 1
ATOM 774 C CA . LYS A 1 97 ? 41.694 -1.340 23.442 1.00 49.73 97 LYS A CA 1
ATOM 775 C C . LYS A 1 97 ? 40.529 -0.755 22.678 1.00 52.18 97 LYS A C 1
ATOM 776 O O . LYS A 1 97 ? 39.443 -1.333 22.648 1.00 53.92 97 LYS A O 1
ATOM 782 N N . VAL A 1 98 ? 40.765 0.393 22.060 1.00 43.55 98 VAL A N 1
ATOM 783 C CA . VAL A 1 98 ? 39.708 1.101 21.344 1.00 40.29 98 VAL A CA 1
ATOM 784 C C . VAL A 1 98 ? 40.230 2.002 20.221 1.00 39.91 98 VAL A C 1
ATOM 785 O O . VAL A 1 98 ? 41.374 2.465 20.245 1.00 36.65 98 VAL A O 1
ATOM 789 N N . ASN A 1 99 ? 39.390 2.226 19.223 1.00 38.33 99 ASN A N 1
ATOM 790 C CA . ASN A 1 99 ? 39.789 3.023 18.074 1.00 36.97 99 ASN A CA 1
ATOM 791 C C . ASN A 1 99 ? 38.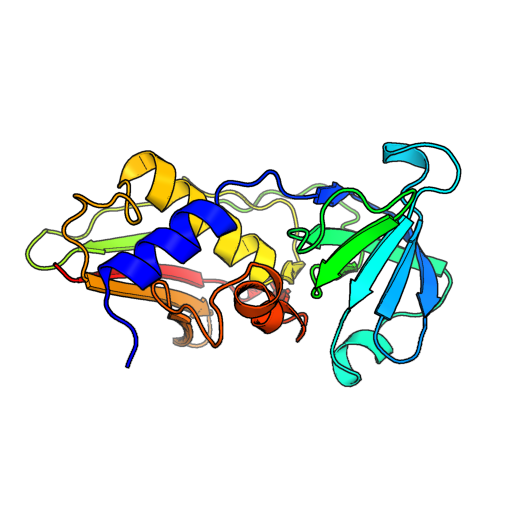640 3.841 17.582 1.00 38.20 99 ASN A C 1
ATOM 792 O O . ASN A 1 99 ? 37.614 3.294 17.182 1.00 40.80 99 ASN A O 1
ATOM 797 N N . HIS A 1 100 ? 38.806 5.147 17.594 1.00 27.58 100 HIS A N 1
ATOM 798 C CA . HIS A 1 100 ? 37.751 6.001 17.098 1.00 23.60 100 HIS A CA 1
ATOM 799 C C . HIS A 1 100 ? 38.293 6.844 15.983 1.00 27.93 100 HIS A C 1
ATOM 800 O O . HIS A 1 100 ? 39.232 7.613 16.169 1.00 28.71 100 HIS A O 1
ATOM 807 N N . LYS A 1 101 ? 37.721 6.651 14.806 1.00 24.07 101 LYS A N 1
ATOM 808 C CA . LYS A 1 101 ? 38.119 7.393 13.627 1.00 22.75 101 LYS A CA 1
ATOM 809 C C . LYS A 1 101 ? 37.173 8.566 13.597 1.00 22.81 101 LYS A C 1
ATOM 810 O O . LYS A 1 101 ? 35.975 8.389 13.547 1.00 28.95 101 LYS A O 1
ATOM 816 N N . LEU A 1 102 ? 37.700 9.759 13.710 1.00 15.08 102 LEU A N 1
ATOM 817 C CA . LEU A 1 102 ? 36.825 10.902 13.754 1.00 16.43 102 LEU A CA 1
ATOM 818 C C . LEU A 1 102 ? 36.362 11.393 12.380 1.00 23.66 102 LEU A C 1
ATOM 819 O O . LEU A 1 102 ? 37.121 11.402 11.398 1.00 23.53 102 LEU A O 1
ATOM 824 N N . LEU A 1 103 ? 35.131 11.886 12.354 1.00 21.36 103 LEU A N 1
ATOM 825 C CA . LEU A 1 103 ? 34.557 12.483 11.149 1.00 22.14 103 LEU A CA 1
ATOM 826 C C . LEU A 1 103 ? 34.748 13.990 11.282 1.00 22.53 103 LEU A C 1
ATOM 827 O O . LEU A 1 103 ? 34.498 14.561 12.340 1.00 23.19 103 LEU A O 1
ATOM 832 N N . GLY A 1 104 ? 35.186 14.655 10.223 1.00 17.19 104 GLY A N 1
ATOM 833 C CA . GLY A 1 104 ? 35.366 16.095 10.320 1.00 17.52 104 GLY A CA 1
ATOM 834 C C . GLY A 1 104 ? 35.379 16.785 8.965 1.00 22.01 104 GLY A C 1
ATOM 835 O O . GLY A 1 104 ? 35.561 16.146 7.942 1.00 22.03 104 GLY A O 1
ATOM 836 N N . ASN A 1 105 ? 35.215 18.102 8.997 1.00 16.33 105 ASN A N 1
ATOM 837 C CA . ASN A 1 105 ? 35.181 18.915 7.794 1.00 17.28 105 ASN A CA 1
ATOM 838 C C . ASN A 1 105 ? 36.043 20.155 7.982 1.00 23.53 105 ASN A C 1
ATOM 839 O O . ASN A 1 105 ? 36.192 20.641 9.101 1.00 26.47 105 ASN A O 1
ATOM 844 N N . LEU A 1 106 ? 36.563 20.683 6.886 1.00 16.00 106 LEU A N 1
ATOM 845 C CA . LEU A 1 106 ? 37.384 21.874 6.916 1.00 17.81 106 LEU A CA 1
ATOM 846 C C . LEU A 1 106 ? 36.716 22.924 6.032 1.00 25.29 106 LEU A C 1
ATOM 847 O O . LEU A 1 106 ? 36.412 22.653 4.863 1.00 22.20 106 LEU A O 1
ATOM 852 N N . PHE A 1 107 ? 36.482 24.109 6.597 1.00 23.21 107 PHE A N 1
ATOM 853 C CA . PHE A 1 107 ? 35.869 25.208 5.866 1.00 19.72 107 PHE A CA 1
ATOM 854 C C . PHE A 1 107 ? 36.851 26.344 5.772 1.00 23.21 107 PHE A C 1
ATOM 855 O O . PHE A 1 107 ? 37.050 27.059 6.739 1.00 26.97 107 PHE A O 1
ATOM 863 N N . ILE A 1 108 ? 37.475 26.506 4.619 1.00 19.10 108 ILE A N 1
ATOM 864 C CA . ILE A 1 108 ? 38.393 27.610 4.440 1.00 20.20 108 ILE A CA 1
ATOM 865 C C . ILE A 1 108 ? 37.694 28.647 3.617 1.00 28.96 108 ILE A C 1
ATOM 866 O O . ILE A 1 108 ? 37.062 28.320 2.626 1.00 29.57 108 ILE A O 1
ATOM 871 N N . SER A 1 109 ? 37.794 29.890 4.063 1.00 29.12 109 SER A N 1
ATOM 872 C CA . SER A 1 109 ? 37.167 31.041 3.425 1.00 30.12 109 SER A CA 1
ATOM 873 C C . SER A 1 109 ? 37.280 31.007 1.919 1.00 36.16 109 SER A C 1
ATOM 874 O O . SER A 1 109 ? 38.370 30.890 1.376 1.00 32.47 109 SER A O 1
ATOM 877 N N . GLY A 1 110 ? 36.144 31.122 1.241 1.00 36.46 110 GLY A N 1
ATOM 878 C CA . GLY A 1 110 ? 36.142 31.142 -0.220 1.00 36.61 110 GLY A CA 1
ATOM 879 C C . GLY A 1 110 ? 36.575 29.866 -0.944 1.00 41.99 110 GLY A C 1
ATOM 880 O O . GLY A 1 110 ? 36.876 29.893 -2.140 1.00 47.13 110 GLY A O 1
ATOM 881 N N . GLU A 1 111 ? 36.645 28.741 -0.244 1.00 35.22 111 GLU A N 1
ATOM 882 C CA . GLU A 1 111 ? 37.015 27.475 -0.867 1.00 33.61 111 GLU A CA 1
ATOM 883 C C . GLU A 1 111 ? 35.849 26.551 -0.615 1.00 37.60 111 GLU A C 1
ATOM 884 O O . GLU A 1 111 ? 34.954 26.892 0.165 1.00 39.33 111 GLU A O 1
ATOM 890 N N . SER A 1 112 ? 35.877 25.367 -1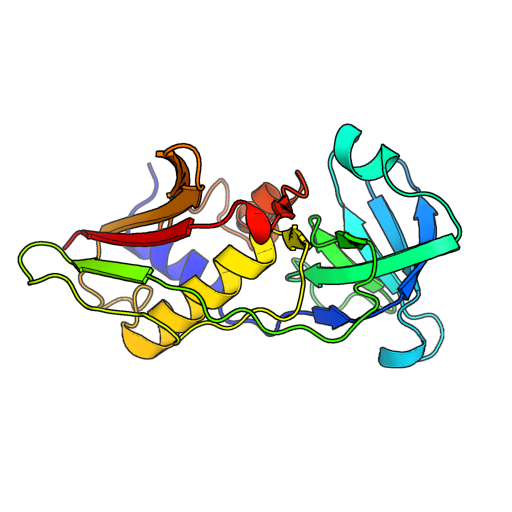.229 1.00 33.59 112 SER A N 1
ATOM 891 C CA . SER A 1 112 ? 34.814 24.370 -1.024 1.00 35.22 112 SER A CA 1
ATOM 892 C C . SER A 1 112 ? 35.119 23.525 0.222 1.00 33.60 112 SER A C 1
ATOM 893 O O . SER A 1 112 ? 36.277 23.451 0.613 1.00 29.66 112 SER A O 1
ATOM 896 N N . GLN A 1 113 ? 34.101 22.954 0.874 1.00 30.12 113 GLN A N 1
ATOM 897 C CA . GLN A 1 113 ? 34.342 22.183 2.084 1.00 29.37 113 GLN A CA 1
ATOM 898 C C . GLN A 1 113 ? 35.339 21.106 1.763 1.00 31.61 113 GLN A C 1
ATOM 899 O O . GLN A 1 113 ? 35.237 20.471 0.722 1.00 33.52 113 GLN A O 1
ATOM 905 N N . GLN A 1 114 ? 36.248 20.836 2.697 1.00 23.68 114 GLN A N 1
ATOM 906 C CA . GLN A 1 114 ? 37.157 19.740 2.531 1.00 20.64 114 GLN A CA 1
ATOM 907 C C . GLN A 1 114 ? 36.757 18.669 3.552 1.00 24.18 114 GLN A C 1
ATOM 908 O O . GLN A 1 114 ? 36.356 18.983 4.681 1.00 23.01 114 GLN A O 1
ATOM 914 N N . ASN A 1 115 ? 36.801 17.417 3.104 1.00 19.64 115 ASN A N 1
ATOM 915 C CA . ASN A 1 115 ? 36.463 16.262 3.919 1.00 21.75 115 ASN A CA 1
ATOM 916 C C . ASN A 1 115 ? 37.706 15.764 4.685 1.00 28.54 115 ASN A C 1
ATOM 917 O O . ASN A 1 115 ? 38.713 15.426 4.066 1.00 32.24 115 ASN A O 1
ATOM 922 N N . LEU A 1 116 ? 37.631 15.713 6.017 1.00 22.15 116 LEU A N 1
ATOM 923 C CA . LEU A 1 116 ? 38.753 15.270 6.845 1.00 20.15 116 LEU A CA 1
ATOM 924 C C . LEU A 1 116 ? 38.440 13.989 7.612 1.00 21.57 116 LEU A C 1
ATOM 925 O O . LEU A 1 116 ? 39.071 13.669 8.612 1.00 24.23 116 LEU A O 1
ATOM 930 N N . ASN A 1 117 ? 37.442 13.259 7.156 1.00 16.05 117 ASN A N 1
ATOM 931 C CA . ASN A 1 117 ? 37.076 12.036 7.831 1.00 15.74 117 ASN A CA 1
ATOM 932 C C . ASN A 1 117 ? 38.254 11.090 7.944 1.00 25.13 117 ASN A C 1
ATOM 933 O O . ASN A 1 117 ? 39.048 10.964 7.020 1.00 24.06 117 ASN A O 1
ATOM 938 N N . ASN A 1 118 ? 38.324 10.399 9.076 1.00 25.13 118 ASN A N 1
ATOM 939 C CA . ASN A 1 118 ? 39.325 9.373 9.339 1.00 24.67 118 ASN A CA 1
ATOM 940 C C . ASN A 1 118 ? 40.780 9.766 9.404 1.00 29.41 118 ASN A C 1
ATOM 941 O O . ASN A 1 118 ? 41.637 8.889 9.412 1.00 32.52 118 ASN A O 1
ATOM 946 N N . LYS A 1 119 ? 41.079 11.052 9.438 1.00 24.60 119 LYS A N 1
ATOM 947 C CA . LYS A 1 119 ? 42.474 11.479 9.506 1.00 25.22 119 LYS A CA 1
ATOM 948 C C . LYS A 1 119 ? 42.962 11.455 10.943 1.00 32.11 119 LYS A C 1
ATOM 949 O O . LYS A 1 119 ? 44.140 11.228 11.207 1.00 33.94 119 LYS A O 1
ATOM 955 N N . ILE A 1 120 ? 42.047 11.717 11.864 1.00 25.78 120 ILE A N 1
ATOM 956 C CA . ILE A 1 120 ? 42.389 11.745 13.268 1.00 22.72 120 ILE A CA 1
ATOM 957 C C . ILE A 1 120 ? 41.762 10.574 13.988 1.00 27.91 120 ILE A C 1
ATOM 958 O O . ILE A 1 120 ? 40.560 10.312 13.876 1.00 29.21 120 ILE A O 1
ATOM 963 N N . ILE A 1 121 ? 42.601 9.816 14.664 1.00 27.68 121 ILE A N 1
ATOM 964 C CA . ILE A 1 121 ? 42.135 8.658 15.378 1.00 30.72 121 ILE A CA 1
ATOM 965 C C . ILE A 1 121 ? 42.434 8.759 16.864 1.00 33.62 121 ILE A C 1
ATOM 966 O O . ILE A 1 121 ? 43.491 9.228 17.265 1.00 36.11 121 ILE A O 1
ATOM 971 N N . LEU A 1 122 ? 41.467 8.382 17.688 1.00 25.15 122 LEU A N 1
ATOM 972 C CA . LEU A 1 122 ? 41.642 8.413 19.135 1.00 22.37 122 LEU A CA 1
ATOM 973 C C . LEU A 1 122 ? 41.546 7.002 19.671 1.00 28.08 122 LEU A C 1
ATOM 974 O O . LEU A 1 122 ? 40.842 6.154 19.108 1.00 28.39 122 LEU A O 1
ATOM 979 N N . GLU A 1 123 ? 42.229 6.756 20.777 1.00 23.55 123 GLU A N 1
ATOM 980 C CA . GLU A 1 123 ? 42.252 5.425 21.316 1.00 22.29 123 GLU A CA 1
ATOM 981 C C . GLU A 1 123 ? 41.754 5.376 22.729 1.00 26.65 123 GLU A C 1
ATOM 982 O O . GLU A 1 123 ? 42.129 4.492 23.487 1.00 27.43 123 GLU A O 1
ATOM 988 N N . LYS A 1 124 ? 40.877 6.318 23.059 1.00 21.25 124 LYS A N 1
ATOM 989 C CA . LYS A 1 124 ? 40.281 6.393 24.378 1.00 18.38 124 LYS A CA 1
ATOM 990 C C . LYS A 1 124 ? 38.804 6.649 24.203 1.00 25.55 124 LYS A C 1
ATOM 991 O O . LYS A 1 124 ? 38.392 7.321 23.249 1.00 29.65 124 LYS A O 1
ATOM 997 N N . ASP A 1 125 ? 38.029 6.190 25.169 1.00 18.53 125 ASP A N 1
ATOM 998 C CA . ASP A 1 125 ? 36.581 6.391 25.153 1.00 21.16 125 ASP A CA 1
ATOM 999 C C . ASP A 1 125 ? 36.288 7.694 25.820 1.00 24.94 125 ASP A C 1
ATOM 1000 O O . ASP A 1 125 ? 35.302 8.350 25.531 1.00 25.88 125 ASP A O 1
ATOM 1005 N N . ILE A 1 126 ? 37.165 8.076 26.724 1.00 22.19 126 ILE A N 1
ATOM 1006 C CA . ILE A 1 126 ? 37.016 9.344 27.397 1.00 23.24 126 ILE A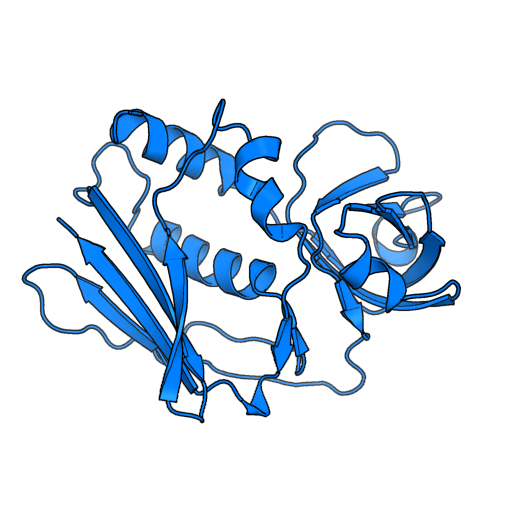 CA 1
ATOM 1007 C C . ILE A 1 126 ? 38.285 10.104 27.123 1.00 23.97 126 ILE A C 1
ATOM 1008 O O . ILE A 1 126 ? 39.386 9.623 27.391 1.00 24.12 126 ILE A O 1
ATOM 1013 N N . VAL A 1 127 ? 38.131 11.267 26.517 1.00 19.10 127 VAL A N 1
ATOM 1014 C CA . VAL A 1 127 ? 39.271 12.063 26.095 1.00 17.51 127 VAL A CA 1
ATOM 1015 C C . VAL A 1 127 ? 39.205 13.498 26.561 1.00 18.19 127 VAL A C 1
ATOM 1016 O O . VAL A 1 127 ? 38.116 14.063 26.722 1.00 21.14 127 VAL A O 1
ATOM 1020 N N . THR A 1 128 ? 40.366 14.125 26.700 1.00 11.29 128 THR A N 1
ATOM 1021 C CA . THR A 1 128 ? 40.405 15.539 27.088 1.00 13.36 128 THR A CA 1
ATOM 1022 C C . THR A 1 128 ? 40.364 16.412 25.835 1.00 17.72 128 THR A C 1
ATOM 1023 O O . THR A 1 128 ? 40.784 15.976 24.766 1.00 15.62 128 THR A O 1
ATOM 1027 N N . PHE A 1 129 ? 39.860 17.635 25.958 1.00 16.35 129 PHE A N 1
ATOM 1028 C CA . PHE A 1 129 ? 39.839 18.551 24.838 1.00 17.50 129 PHE A CA 1
ATOM 1029 C C . PHE A 1 129 ? 41.270 18.852 24.445 1.00 19.95 129 PHE A C 1
ATOM 1030 O O . PHE A 1 129 ? 41.564 19.132 23.273 1.00 21.47 129 PHE A O 1
ATOM 1038 N N . GLN A 1 130 ? 42.153 18.827 25.438 1.00 13.60 130 GLN A N 1
ATOM 1039 C CA . GLN A 1 130 ? 43.561 19.097 25.210 1.00 11.42 130 GLN A CA 1
ATOM 1040 C C . GLN A 1 130 ? 44.101 18.119 24.166 1.00 17.02 130 GLN A C 1
ATOM 1041 O O . GLN A 1 130 ? 44.761 18.522 23.213 1.00 13.49 130 GLN A O 1
ATOM 1047 N N . GLU A 1 131 ? 43.814 16.831 24.338 1.00 13.84 131 GLU A N 1
ATOM 1048 C CA . GLU A 1 131 ? 44.280 15.861 23.380 1.00 14.13 131 GLU A CA 1
ATOM 1049 C C . GLU A 1 131 ? 43.647 16.090 22.017 1.00 20.92 131 GLU A C 1
ATOM 1050 O O . GLU A 1 131 ? 44.318 16.019 20.991 1.00 20.37 131 GLU A O 1
ATOM 1056 N N . ILE A 1 132 ? 42.350 16.371 22.009 1.00 19.81 132 ILE A N 1
ATOM 1057 C CA . ILE A 1 132 ? 41.653 16.592 20.740 1.00 20.06 132 ILE A CA 1
ATOM 1058 C C . ILE A 1 132 ? 42.177 17.831 20.035 1.00 20.07 132 ILE A C 1
ATOM 1059 O O . ILE A 1 132 ? 42.433 17.826 18.833 1.00 20.14 132 ILE A O 1
ATOM 1064 N N . ASP A 1 133 ? 42.329 18.895 20.804 1.00 15.36 133 ASP A N 1
ATOM 1065 C CA . ASP A 1 133 ? 42.843 20.148 20.296 1.00 12.60 133 ASP A CA 1
ATOM 1066 C C . ASP A 1 133 ? 44.219 19.965 19.685 1.00 22.09 133 ASP A C 1
ATOM 1067 O O . ASP A 1 133 ? 44.484 20.391 18.564 1.00 24.83 133 ASP A O 1
ATOM 1072 N N . PHE A 1 134 ? 45.120 19.316 20.419 1.00 17.94 134 PHE A N 1
ATOM 1073 C CA . PHE A 1 134 ? 46.480 19.142 19.945 1.00 12.83 134 PHE A CA 1
ATOM 1074 C C . PHE A 1 134 ? 46.569 18.401 18.631 1.00 20.72 134 PHE A C 1
ATOM 1075 O O . PHE A 1 134 ? 47.254 18.840 17.715 1.00 22.98 134 PHE A O 1
ATOM 1083 N N . LYS A 1 135 ? 45.915 17.248 18.550 1.00 17.61 135 LYS A N 1
ATOM 1084 C CA . LYS A 1 135 ? 45.967 16.452 17.335 1.00 15.73 135 LYS A CA 1
ATOM 1085 C C . LYS A 1 135 ? 45.458 17.178 16.092 1.00 23.26 135 LYS A C 1
ATOM 1086 O O . LYS A 1 135 ? 46.033 17.045 15.004 1.00 26.29 135 LYS A O 1
ATOM 1092 N N . ILE A 1 136 ? 44.399 17.961 16.253 1.00 18.79 136 ILE A N 1
ATOM 1093 C CA . ILE A 1 136 ? 43.856 18.682 15.133 1.00 17.41 136 ILE A CA 1
ATOM 1094 C C . ILE A 1 136 ? 44.788 19.824 14.727 1.00 20.25 136 ILE A C 1
ATOM 1095 O O . ILE A 1 136 ? 45.086 20.010 13.551 1.00 20.53 136 ILE A O 1
ATOM 1100 N N . ARG A 1 137 ? 45.266 20.578 15.704 1.00 16.44 137 ARG A N 1
ATOM 1101 C CA . ARG A 1 137 ? 46.182 21.677 15.421 1.00 17.23 137 ARG A CA 1
ATOM 1102 C C . ARG A 1 137 ? 47.418 21.176 14.683 1.00 22.98 137 ARG A C 1
ATOM 1103 O O . ARG A 1 137 ? 47.915 21.806 13.734 1.00 23.06 137 ARG A O 1
ATOM 1111 N N . LYS A 1 138 ? 47.940 20.054 15.144 1.00 17.02 138 LYS A N 1
ATOM 1112 C CA . LYS A 1 138 ? 49.136 19.504 14.551 1.00 19.31 138 LYS A CA 1
ATOM 1113 C C . LYS A 1 138 ? 48.895 19.103 13.113 1.00 24.55 138 LYS A C 1
ATOM 1114 O O . LYS A 1 138 ? 49.744 19.293 12.240 1.00 22.84 138 LYS A O 1
ATOM 1120 N N . TYR A 1 139 ? 47.727 18.525 12.880 1.00 22.03 139 TYR A N 1
ATOM 1121 C CA . TYR A 1 139 ? 47.353 18.128 11.553 1.00 20.31 139 TYR A CA 1
ATOM 1122 C C . TYR A 1 139 ? 47.331 19.391 10.684 1.00 22.67 139 TYR A C 1
ATOM 1123 O O . TYR A 1 139 ? 47.842 19.390 9.573 1.00 22.80 139 TYR A O 1
ATOM 1132 N N . LEU A 1 140 ? 46.718 20.467 11.178 1.00 18.94 140 LEU A N 1
ATOM 1133 C CA . LEU A 1 140 ? 46.600 21.719 10.431 1.00 15.85 140 LEU A CA 1
ATOM 1134 C C . LEU A 1 140 ? 47.927 22.393 10.198 1.00 23.37 140 LEU A C 1
ATOM 1135 O O . LEU A 1 140 ? 48.126 23.043 9.165 1.00 24.42 140 LEU A O 1
ATOM 1140 N N . MET A 1 141 ? 48.806 22.293 11.189 1.00 19.19 141 MET A N 1
ATOM 1141 C CA . MET A 1 141 ? 50.125 22.895 11.115 1.00 17.95 141 MET A CA 1
ATOM 1142 C C . MET A 1 141 ? 50.894 22.161 10.051 1.00 22.65 141 MET A C 1
ATOM 1143 O O . MET A 1 141 ? 51.452 22.755 9.142 1.00 23.13 141 MET A O 1
ATOM 1148 N N . ASP A 1 142 ? 50.877 20.846 10.156 1.00 19.61 142 ASP A N 1
ATOM 1149 C CA . ASP A 1 142 ? 51.571 19.993 9.212 1.00 19.63 142 ASP A CA 1
ATOM 1150 C C . ASP A 1 142 ? 51.085 20.123 7.778 1.00 27.83 142 ASP A C 1
ATOM 1151 O O . ASP A 1 142 ? 51.880 20.144 6.854 1.00 29.02 142 ASP A O 1
ATOM 1156 N N . ASN A 1 143 ? 49.770 20.125 7.594 1.00 26.01 143 ASN A N 1
ATOM 1157 C CA . ASN A 1 143 ? 49.180 20.146 6.264 1.00 24.36 143 ASN A CA 1
ATOM 1158 C C . ASN A 1 143 ? 48.817 21.475 5.673 1.00 28.74 143 ASN A C 1
ATOM 1159 O O . ASN A 1 143 ? 48.818 21.631 4.462 1.00 30.38 143 ASN A O 1
ATOM 1164 N N . TYR A 1 144 ? 48.524 22.446 6.522 1.00 23.24 144 TYR A N 1
ATOM 1165 C CA . TYR A 1 144 ? 48.147 23.768 6.052 1.00 20.91 144 TYR A CA 1
ATOM 1166 C C . TYR A 1 144 ? 49.027 24.889 6.560 1.00 26.95 144 TYR A C 1
ATOM 1167 O O . TYR A 1 144 ? 48.766 26.052 6.271 1.00 26.85 144 TYR A O 1
ATOM 1176 N N . LYS A 1 145 ? 50.060 24.542 7.330 1.00 25.11 145 LYS A N 1
ATOM 1177 C CA . LYS A 1 145 ? 51.007 25.526 7.867 1.00 25.05 145 LYS A CA 1
ATOM 1178 C C . LYS A 1 145 ? 50.331 26.756 8.447 1.00 24.43 145 LYS A C 1
ATOM 1179 O O . LYS A 1 145 ? 50.780 27.883 8.251 1.00 24.91 145 LYS A O 1
ATOM 1185 N N . ILE A 1 146 ? 49.230 26.545 9.145 1.00 21.83 146 ILE A N 1
ATOM 1186 C CA . ILE A 1 146 ? 48.460 27.667 9.662 1.00 23.29 146 ILE A CA 1
ATOM 1187 C C . ILE A 1 146 ? 49.203 28.704 10.474 1.00 25.66 146 ILE A C 1
ATOM 1188 O O . ILE A 1 146 ? 48.765 29.844 10.555 1.00 21.61 146 ILE A O 1
ATOM 1193 N N . TYR A 1 147 ? 50.319 28.313 11.081 1.00 22.80 147 TYR A N 1
ATOM 1194 C CA . TYR A 1 147 ? 51.058 29.266 11.895 1.00 22.72 147 TYR A CA 1
ATOM 1195 C C . TYR A 1 147 ? 52.308 29.827 11.269 1.00 28.88 147 TYR A C 1
ATOM 1196 O O . TYR A 1 147 ? 53.024 30.591 11.906 1.00 29.27 147 TYR A O 1
ATOM 1205 N N . ASP A 1 148 ? 52.571 29.474 10.015 1.00 27.46 148 ASP A N 1
ATOM 1206 C CA . ASP A 1 148 ? 53.745 30.021 9.328 1.00 28.93 148 ASP A CA 1
ATOM 1207 C C . ASP A 1 148 ? 53.547 31.503 9.074 1.00 33.76 148 ASP A C 1
ATOM 1208 O O . ASP A 1 148 ? 52.421 31.952 8.851 1.00 31.23 148 ASP A O 1
ATOM 1213 N N . ALA A 1 149 ? 54.627 32.267 9.157 1.00 36.49 149 ALA A N 1
ATOM 1214 C CA . ALA A 1 149 ? 54.538 33.714 8.946 1.00 38.44 149 ALA A CA 1
ATOM 1215 C C . ALA A 1 149 ? 53.796 34.068 7.654 1.00 41.46 149 ALA A C 1
ATOM 1216 O O . ALA A 1 149 ? 53.039 35.038 7.600 1.00 40.93 149 ALA A O 1
ATOM 1218 N N . THR A 1 150 ? 54.013 33.263 6.622 1.00 36.94 150 THR A N 1
ATOM 1219 C CA . THR A 1 150 ? 53.435 33.530 5.318 1.00 37.76 150 THR A CA 1
ATOM 1220 C C . THR A 1 150 ? 52.073 32.934 5.075 1.00 46.65 150 THR A C 1
ATOM 1221 O O . THR A 1 150 ? 51.509 33.108 4.000 1.00 49.07 150 THR A O 1
ATOM 1225 N N . SER A 1 151 ? 51.546 32.214 6.056 1.00 42.57 151 SER A N 1
ATOM 1226 C CA . SER A 1 151 ? 50.211 31.651 5.913 1.00 41.13 151 SER A CA 1
ATOM 1227 C C . SER A 1 151 ? 49.235 32.840 5.797 1.00 39.61 151 SER A C 1
ATOM 1228 O O . SER A 1 151 ? 49.451 33.905 6.381 1.00 37.45 151 SER A O 1
ATOM 1231 N N . PRO A 1 152 ? 48.149 32.638 5.072 1.00 31.10 152 PRO A N 1
ATOM 1232 C CA . PRO A 1 152 ? 47.160 33.684 4.865 1.00 29.67 152 PRO A CA 1
ATOM 1233 C C . PRO A 1 152 ? 46.071 33.769 5.923 1.00 35.64 152 PRO A C 1
ATOM 1234 O O . PRO A 1 152 ? 45.273 34.706 5.938 1.00 38.41 152 PRO A O 1
ATOM 1238 N N . TYR A 1 153 ? 46.016 32.780 6.800 1.00 31.35 153 TYR A N 1
ATOM 1239 C CA . TYR A 1 153 ? 44.970 32.747 7.814 1.00 29.42 153 TYR A CA 1
ATOM 1240 C C . TYR A 1 153 ? 45.121 33.778 8.879 1.00 38.02 153 TYR A C 1
ATOM 1241 O O . TYR A 1 153 ? 46.203 34.009 9.426 1.00 43.50 153 TYR A O 1
ATOM 1250 N N . VAL A 1 154 ? 43.999 34.399 9.167 1.00 33.24 154 VAL A N 1
ATOM 1251 C CA . VAL A 1 154 ? 43.941 35.521 10.057 1.00 32.62 154 VAL A CA 1
ATOM 1252 C C . VAL A 1 154 ? 43.052 35.255 11.268 1.00 33.17 154 VAL A C 1
ATOM 1253 O O . VAL A 1 154 ? 42.990 36.037 12.224 1.00 32.54 154 VAL A O 1
ATOM 1257 N N . SER A 1 155 ? 42.347 34.133 11.238 1.00 25.91 155 SER A N 1
ATOM 1258 C CA . SER A 1 155 ? 41.489 33.758 12.341 1.00 23.90 155 SER A CA 1
ATOM 1259 C C . SER A 1 155 ? 40.919 32.401 12.000 1.00 29.36 155 SER A C 1
ATOM 1260 O O . SER A 1 155 ? 41.032 31.937 10.872 1.00 28.41 155 SER A O 1
ATOM 1263 N N . GLY A 1 156 ? 40.283 31.780 12.981 1.00 25.02 156 GLY A N 1
ATOM 1264 C CA . GLY A 1 156 ? 39.678 30.484 12.774 1.00 23.37 156 GLY A CA 1
ATOM 1265 C C . GLY A 1 156 ? 39.428 29.770 14.092 1.00 24.23 156 GLY A C 1
ATOM 1266 O O . GLY A 1 156 ? 39.917 30.195 15.139 1.00 25.45 156 GLY A O 1
ATOM 1267 N N . ARG A 1 157 ? 38.681 28.675 14.046 1.00 18.42 157 ARG A N 1
ATOM 1268 C CA . ARG A 1 157 ? 38.371 27.909 15.243 1.00 18.89 157 ARG A CA 1
ATOM 1269 C C . ARG A 1 157 ? 38.033 26.450 14.927 1.00 22.77 157 ARG A C 1
ATOM 1270 O O . ARG A 1 157 ? 37.804 26.079 13.779 1.00 19.75 157 ARG A O 1
ATOM 1278 N N . ILE A 1 158 ? 37.933 25.642 15.979 1.00 18.23 158 ILE A N 1
ATOM 1279 C CA . ILE A 1 158 ? 37.548 24.250 15.846 1.00 15.80 158 ILE A CA 1
ATOM 1280 C C . ILE A 1 158 ? 36.218 24.168 16.551 1.00 22.16 158 ILE A C 1
ATOM 1281 O O . ILE A 1 158 ? 36.043 24.770 17.606 1.00 21.83 158 ILE A O 1
ATOM 1286 N N . GLU A 1 159 ? 35.277 23.420 15.997 1.00 19.28 159 GLU A N 1
ATOM 1287 C CA . GLU A 1 159 ? 33.994 23.254 16.669 1.00 17.43 159 GLU A CA 1
ATOM 1288 C C . GLU A 1 159 ? 33.802 21.780 16.851 1.00 21.08 159 GLU A C 1
ATOM 1289 O O . GLU A 1 159 ? 33.915 21.012 15.907 1.00 21.99 159 GLU A O 1
ATOM 1295 N N . ILE A 1 160 ? 33.618 21.384 18.103 1.00 17.86 160 ILE A N 1
ATOM 1296 C CA . ILE A 1 160 ? 33.395 19.995 18.443 1.00 16.25 160 ILE A CA 1
ATOM 1297 C C . ILE A 1 160 ? 31.877 19.828 18.512 1.00 23.43 160 ILE A C 1
ATOM 1298 O O . ILE A 1 160 ? 31.204 20.493 19.300 1.00 22.66 160 ILE A O 1
ATOM 1303 N N . GLY A 1 161 ? 31.322 18.955 17.679 1.00 20.44 161 GLY A N 1
ATOM 1304 C CA . GLY A 1 161 ? 29.880 18.768 17.681 1.00 17.69 161 GLY A CA 1
ATOM 1305 C C . GLY A 1 161 ? 29.484 17.489 18.381 1.00 22.35 161 GLY A C 1
ATOM 1306 O O . GLY A 1 161 ? 30.048 16.415 18.117 1.00 19.37 161 GLY A O 1
ATOM 1307 N N . THR A 1 162 ? 28.514 17.606 19.286 1.00 19.08 162 THR A N 1
ATOM 1308 C CA . THR A 1 162 ? 28.030 16.439 20.009 1.00 17.73 162 THR A CA 1
ATOM 1309 C C . THR A 1 162 ? 26.708 15.967 19.468 1.00 18.56 162 THR A C 1
ATOM 1310 O O . THR A 1 162 ? 26.023 16.668 18.730 1.00 15.41 162 THR A O 1
ATOM 1314 N N . LYS A 1 163 ? 26.360 14.751 19.831 1.00 18.74 163 LYS A N 1
ATOM 1315 C CA . LYS A 1 163 ? 25.155 14.149 19.334 1.00 17.10 163 LYS A CA 1
ATOM 1316 C C . LYS A 1 163 ? 23.811 14.769 19.717 1.00 21.34 163 LYS A C 1
ATOM 1317 O O . LYS A 1 163 ? 22.764 14.374 19.197 1.00 23.79 163 LYS A O 1
ATOM 1323 N N . ASP A 1 164 ? 23.833 15.778 20.570 1.00 19.76 164 ASP A N 1
ATOM 1324 C CA . ASP A 1 164 ? 22.610 16.479 20.956 1.00 22.23 164 ASP A CA 1
ATOM 1325 C C . ASP A 1 164 ? 22.456 17.735 20.112 1.00 25.78 164 ASP A C 1
ATOM 1326 O O . ASP A 1 164 ? 21.543 18.525 20.325 1.00 28.12 164 ASP A O 1
ATOM 1331 N N . GLY A 1 165 ? 23.372 17.931 19.169 1.00 22.04 165 GLY A N 1
ATOM 1332 C CA . GLY A 1 165 ? 23.309 19.079 18.279 1.00 19.57 165 GLY A CA 1
ATOM 1333 C C . GLY A 1 165 ? 24.100 20.283 18.768 1.00 26.66 165 GLY A C 1
ATOM 1334 O O . GLY A 1 165 ? 24.131 21.305 18.090 1.00 29.19 165 GLY A O 1
ATOM 1335 N N . LYS A 1 166 ? 24.735 20.197 19.934 1.00 24.32 166 LYS A N 1
ATOM 1336 C CA . LYS A 1 166 ? 25.503 21.331 20.446 1.00 24.61 166 LYS A CA 1
ATOM 1337 C C . LYS A 1 166 ? 26.923 21.385 19.891 1.00 28.61 166 LYS A C 1
ATOM 1338 O O . LYS A 1 166 ? 27.407 20.435 19.275 1.00 25.46 166 LYS A O 1
ATOM 1344 N N . HIS A 1 167 ? 27.573 22.518 20.104 1.00 31.26 167 HIS A N 1
ATOM 1345 C CA . HIS A 1 167 ? 28.936 22.722 19.628 1.00 34.61 167 HIS A CA 1
ATOM 1346 C C . HIS A 1 167 ? 29.811 23.399 20.700 1.00 35.02 167 HIS A C 1
ATOM 1347 O O . HIS A 1 167 ? 29.380 24.305 21.402 1.00 38.64 167 HIS A O 1
ATOM 1354 N N . GLU A 1 168 ? 31.044 22.956 20.802 1.00 24.64 168 GLU A N 1
ATOM 1355 C CA . GLU A 1 168 ? 31.993 23.533 21.709 1.00 24.38 168 GLU A CA 1
ATOM 1356 C C . GLU A 1 168 ? 33.030 24.186 20.787 1.00 28.93 168 GLU A C 1
ATOM 1357 O O . GLU A 1 168 ? 33.545 23.514 19.875 1.00 29.70 168 GLU A O 1
ATOM 1363 N N . GLN A 1 169 ? 33.346 25.463 20.997 1.00 22.79 169 GLN A N 1
ATOM 1364 C CA . GLN A 1 169 ? 34.353 26.137 20.179 1.00 21.85 169 GLN A CA 1
ATOM 1365 C C . GLN A 1 169 ? 35.726 26.196 20.846 1.00 29.85 169 GLN A C 1
ATOM 1366 O O . GLN A 1 169 ? 35.829 26.295 22.067 1.00 33.39 169 GLN A O 1
ATOM 1372 N N . ILE A 1 170 ? 36.778 26.169 20.027 1.00 24.31 170 ILE A N 1
ATOM 1373 C CA . ILE A 1 170 ? 38.149 26.303 20.479 1.00 23.42 170 ILE A CA 1
ATOM 1374 C C . ILE A 1 170 ? 38.824 27.256 19.502 1.00 27.87 170 ILE A C 1
ATOM 1375 O O . ILE A 1 170 ? 38.903 26.967 18.308 1.00 27.92 170 ILE A O 1
ATOM 1380 N N . ASP A 1 171 ? 39.234 28.419 19.995 1.00 23.65 171 ASP A N 1
ATOM 1381 C CA . ASP A 1 171 ? 39.866 29.440 19.169 1.00 23.17 171 ASP A CA 1
ATOM 1382 C C . ASP A 1 171 ? 41.222 28.934 18.721 1.00 24.07 171 ASP A C 1
ATOM 1383 O O . ASP A 1 171 ? 41.959 28.362 19.512 1.00 24.01 171 ASP A O 1
ATOM 1388 N N . LEU A 1 172 ? 41.554 29.132 17.450 1.00 17.57 172 LEU A N 1
ATOM 1389 C CA . LEU A 1 172 ? 42.836 28.640 16.938 1.00 15.77 172 LEU A CA 1
ATOM 1390 C C . LEU A 1 172 ? 43.901 29.693 16.908 1.00 20.28 172 LEU A C 1
ATOM 1391 O O . LEU A 1 172 ? 45.055 29.402 16.656 1.00 17.53 172 LEU A O 1
ATOM 1396 N N . PHE A 1 173 ? 43.507 30.934 17.120 1.00 19.72 173 PHE A N 1
ATOM 1397 C CA . PHE A 1 173 ? 44.457 32.014 17.063 1.00 19.75 173 PHE A CA 1
ATOM 1398 C C . PHE A 1 173 ? 44.386 32.899 18.282 1.00 30.51 173 PHE A C 1
ATOM 1399 O O . PHE A 1 173 ? 44.152 34.091 18.166 1.00 33.44 173 PHE A O 1
ATOM 1407 N N . ASP A 1 174 ? 44.594 32.317 19.453 1.00 25.57 174 ASP A N 1
ATOM 1408 C CA . ASP A 1 174 ? 44.559 33.080 20.672 1.00 23.73 174 ASP A CA 1
ATOM 1409 C C . ASP A 1 174 ? 45.846 32.916 21.447 1.00 28.08 174 ASP A C 1
ATOM 1410 O O . ASP A 1 174 ? 46.214 31.801 21.826 1.00 29.81 174 ASP A O 1
ATOM 1415 N N . SER A 1 175 ? 46.545 34.021 21.691 1.00 22.73 175 SER A N 1
ATOM 1416 C CA . SER A 1 175 ? 47.791 33.986 22.454 1.00 21.97 175 SER A CA 1
ATOM 1417 C C . SER A 1 175 ? 47.671 35.007 23.566 1.00 28.21 175 SER A C 1
ATOM 1418 O O . SER A 1 175 ? 47.954 36.177 23.370 1.00 31.42 175 SER A O 1
ATOM 1421 N N . PRO A 1 176 ? 47.189 34.576 24.713 1.00 22.05 176 PRO A N 1
ATOM 1422 C CA . PRO A 1 176 ? 46.980 35.476 25.830 1.00 22.07 176 PRO A CA 1
ATOM 1423 C C . PRO A 1 176 ? 48.226 35.902 26.569 1.00 29.13 176 PRO A C 1
ATOM 1424 O O . PRO A 1 176 ? 49.274 35.247 26.503 1.00 29.34 176 PRO A O 1
ATOM 1428 N N . ASN A 1 177 ? 48.076 37.003 27.295 1.00 26.24 177 ASN A N 1
ATOM 1429 C CA . ASN A 1 177 ? 49.125 37.536 28.122 1.00 28.73 177 ASN A CA 1
ATOM 1430 C C . ASN A 1 177 ? 50.418 37.620 27.366 1.00 32.92 177 ASN A C 1
ATOM 1431 O O . ASN A 1 177 ? 50.458 38.181 26.283 1.00 34.00 177 ASN A O 1
ATOM 1436 N N . GLU A 1 178 ? 51.477 37.073 27.925 1.00 30.68 178 GLU A N 1
ATOM 1437 C CA . GLU A 1 178 ? 52.742 37.163 27.249 1.00 31.53 178 GLU A CA 1
ATOM 1438 C C . GLU A 1 178 ? 52.931 36.172 26.135 1.00 31.39 178 GLU A C 1
ATOM 1439 O O . GLU A 1 178 ? 53.969 36.174 25.488 1.00 32.24 178 GLU A O 1
ATOM 1445 N N . GLY A 1 179 ? 51.939 35.315 25.921 1.00 25.20 179 GLY A N 1
ATOM 1446 C CA . GLY A 1 179 ? 52.004 34.328 24.859 1.00 23.08 179 GLY A CA 1
ATOM 1447 C C . GLY A 1 179 ? 53.060 33.237 25.067 1.00 29.07 179 GLY A C 1
ATOM 1448 O O . GLY A 1 179 ? 53.617 32.728 24.100 1.00 28.96 179 GLY A O 1
ATOM 1449 N N . THR A 1 180 ? 53.336 32.874 26.318 1.00 24.29 180 THR A N 1
ATOM 1450 C CA . THR A 1 180 ? 54.298 31.803 26.576 1.00 22.73 180 THR A CA 1
ATOM 1451 C C . THR A 1 180 ? 53.506 30.495 26.639 1.00 20.39 180 THR A C 1
ATOM 1452 O O . THR A 1 180 ? 52.282 30.521 26.659 1.00 19.86 180 THR A O 1
ATOM 1456 N N . ARG A 1 181 ? 54.174 29.349 26.681 1.00 14.59 181 ARG A N 1
ATOM 1457 C CA . ARG A 1 181 ? 53.436 28.089 26.736 1.00 14.03 181 ARG A CA 1
ATOM 1458 C C . ARG A 1 181 ? 52.567 28.033 27.979 1.00 21.08 181 ARG A C 1
ATOM 1459 O O . ARG A 1 181 ? 51.463 27.499 27.986 1.00 20.71 181 ARG A O 1
ATOM 1467 N N . SER A 1 182 ? 53.081 28.599 29.049 1.00 20.46 182 SER A N 1
ATOM 1468 C CA . SER A 1 182 ? 52.354 28.620 30.289 1.00 20.21 182 SER A CA 1
ATOM 1469 C C . SER A 1 182 ? 51.034 29.395 30.073 1.00 23.29 182 SER A C 1
ATOM 1470 O O . SER A 1 182 ? 49.977 29.043 30.606 1.00 20.27 182 SER A O 1
ATOM 1473 N N . ASP A 1 183 ? 51.085 30.456 29.279 1.00 21.51 183 ASP A N 1
ATOM 1474 C CA . ASP A 1 183 ? 49.894 31.267 29.049 1.00 21.82 183 ASP A CA 1
ATOM 1475 C C . ASP A 1 183 ? 48.921 30.563 28.135 1.00 25.81 183 ASP A C 1
ATOM 1476 O O . ASP A 1 183 ? 47.718 30.495 28.385 1.00 27.45 183 ASP A O 1
ATOM 1481 N N . ILE A 1 184 ? 49.454 30.043 27.045 1.00 21.40 184 ILE A N 1
ATOM 1482 C CA . ILE A 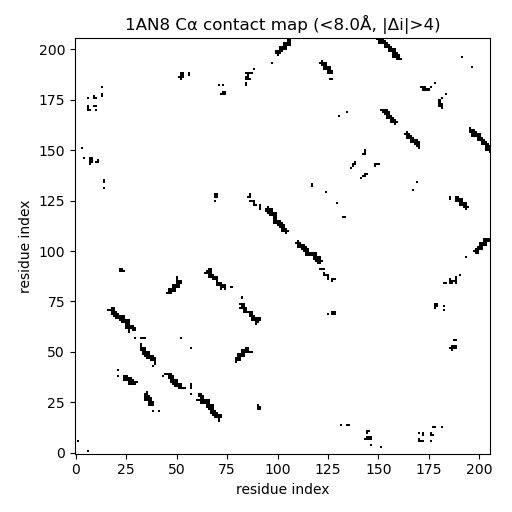1 184 ? 48.650 29.369 26.057 1.00 20.69 184 ILE A CA 1
ATOM 1483 C C . ILE A 1 184 ? 48.056 28.043 26.504 1.00 20.35 184 ILE A C 1
ATOM 1484 O O . ILE A 1 184 ? 46.945 27.699 26.097 1.00 19.36 184 ILE A O 1
ATOM 1489 N N . PHE A 1 185 ? 48.790 27.276 27.307 1.00 13.35 185 PHE A N 1
ATOM 1490 C CA . PHE A 1 185 ? 48.273 25.989 27.753 1.00 11.20 185 PHE A CA 1
ATOM 1491 C C . PHE A 1 185 ? 47.445 26.106 29.023 1.00 16.55 185 PHE A C 1
ATOM 1492 O O . PHE A 1 185 ? 46.814 25.139 29.432 1.00 17.35 185 PHE A O 1
ATOM 1500 N N . ALA A 1 186 ? 47.433 27.272 29.655 1.00 15.18 186 ALA A N 1
ATOM 1501 C CA . ALA A 1 186 ? 46.672 27.401 30.900 1.00 16.68 186 ALA A CA 1
ATOM 1502 C C . ALA A 1 186 ? 45.215 27.013 30.738 1.00 21.90 186 ALA A C 1
ATOM 1503 O O . ALA A 1 186 ? 44.582 26.538 31.667 1.00 22.35 186 ALA A O 1
ATOM 1505 N N . LYS A 1 187 ? 44.683 27.213 29.540 1.00 22.57 187 LYS A N 1
ATOM 1506 C CA . LYS A 1 187 ? 43.279 26.911 29.285 1.00 20.91 187 LYS A CA 1
ATOM 1507 C C . LYS A 1 187 ? 42.944 25.445 29.494 1.00 24.07 187 LYS A C 1
ATOM 1508 O O . LYS A 1 187 ? 41.781 25.076 29.645 1.00 28.60 187 LYS A O 1
ATOM 1514 N N . TYR A 1 188 ? 43.959 24.593 29.483 1.00 17.21 188 TYR A N 1
ATOM 1515 C CA . TYR A 1 188 ? 43.718 23.168 29.632 1.00 15.94 188 TYR A CA 1
ATOM 1516 C C . TYR A 1 188 ? 43.559 22.746 31.081 1.00 21.18 188 TYR A C 1
ATOM 1517 O O . TYR A 1 188 ? 43.346 21.571 31.387 1.00 18.02 188 TYR A O 1
ATOM 1526 N N . LYS A 1 189 ? 43.706 23.705 31.981 1.00 21.02 189 LYS A N 1
ATOM 1527 C CA . LYS A 1 189 ? 43.631 23.432 33.398 1.00 20.52 189 LYS A CA 1
ATOM 1528 C C . LYS A 1 189 ? 42.260 22.981 33.918 1.00 22.43 189 LYS A C 1
ATOM 1529 O O . LYS A 1 189 ? 42.163 22.413 35.001 1.00 21.04 189 LYS A O 1
ATOM 1535 N N . ASP A 1 190 ? 41.216 23.157 33.109 1.00 19.05 190 ASP A N 1
ATOM 1536 C CA . ASP A 1 190 ? 39.876 22.724 33.499 1.00 16.39 190 ASP A CA 1
ATOM 1537 C C . ASP A 1 190 ? 39.711 21.232 33.315 1.00 19.98 190 ASP A C 1
ATOM 1538 O O . ASP A 1 190 ? 38.765 20.655 33.809 1.00 22.50 190 ASP A O 1
ATOM 1543 N N . ASN A 1 191 ? 40.647 20.602 32.612 1.00 19.01 191 ASN A N 1
ATOM 1544 C CA . ASN A 1 191 ? 40.601 19.155 32.389 1.00 18.30 191 ASN A CA 1
ATOM 1545 C C . ASN A 1 191 ? 39.314 18.728 31.739 1.00 21.55 191 ASN A C 1
ATOM 1546 O O . ASN A 1 191 ? 38.835 17.636 31.988 1.00 18.54 191 ASN A O 1
ATOM 1551 N N . ARG A 1 192 ? 38.753 19.593 30.907 1.00 20.04 192 ARG A N 1
ATOM 1552 C CA . ARG A 1 192 ? 37.518 19.268 30.211 1.00 21.13 192 ARG A CA 1
ATOM 1553 C C . ARG A 1 192 ? 37.675 17.968 29.412 1.00 22.57 192 ARG A C 1
ATOM 1554 O O . ARG A 1 192 ? 38.669 17.766 28.696 1.00 20.67 192 ARG A O 1
ATOM 1562 N N . ILE A 1 193 ? 36.704 17.079 29.549 1.00 18.73 193 ILE A N 1
ATOM 1563 C CA . ILE A 1 193 ? 36.745 15.825 28.827 1.00 19.23 193 ILE A CA 1
ATOM 1564 C C . ILE A 1 193 ? 35.481 15.649 28.049 1.00 25.40 193 ILE A C 1
ATOM 1565 O O . ILE A 1 193 ? 34.474 16.295 28.299 1.00 26.39 193 ILE A O 1
ATOM 1570 N N . ILE A 1 194 ? 35.531 14.732 27.111 1.00 22.51 194 ILE A N 1
ATOM 1571 C CA . ILE A 1 194 ? 34.377 14.439 26.331 1.00 19.95 194 ILE A CA 1
ATOM 1572 C C . ILE A 1 194 ? 34.321 12.943 26.186 1.00 24.04 194 ILE A C 1
ATOM 1573 O O . ILE A 1 194 ? 35.350 12.268 26.093 1.00 24.81 194 ILE A O 1
ATOM 1578 N N . ASN A 1 195 ? 33.107 12.423 26.179 1.00 23.47 195 ASN A N 1
ATOM 1579 C CA . ASN A 1 195 ? 32.883 10.995 26.033 1.00 21.86 195 ASN A CA 1
ATOM 1580 C C . ASN A 1 195 ? 32.664 10.742 24.581 1.00 20.18 195 ASN A C 1
ATOM 1581 O O . ASN A 1 195 ? 31.789 11.344 23.975 1.00 16.23 195 ASN A O 1
ATOM 1586 N N . MET A 1 196 ? 33.438 9.851 24.010 1.00 18.64 196 MET A N 1
ATOM 1587 C CA . MET A 1 196 ? 33.320 9.613 22.589 1.00 17.42 196 MET A CA 1
ATOM 1588 C C . MET A 1 196 ? 31.934 9.235 22.150 1.00 27.04 196 MET A C 1
ATOM 1589 O O . MET A 1 196 ? 31.549 9.500 21.027 1.00 29.06 196 MET A O 1
ATOM 1594 N N . LYS A 1 197 ? 31.162 8.624 23.030 1.00 25.65 197 LYS A N 1
ATOM 1595 C CA . LYS A 1 197 ? 29.829 8.189 22.650 1.00 25.01 197 LYS A CA 1
ATOM 1596 C C . LYS A 1 197 ? 28.950 9.375 22.371 1.00 26.77 197 LYS A C 1
ATOM 1597 O O . LYS A 1 197 ? 27.895 9.241 21.779 1.00 31.17 197 LYS A O 1
ATOM 1603 N N . ASN A 1 198 ? 29.369 10.551 22.802 1.00 19.78 198 ASN A N 1
ATOM 1604 C CA . ASN A 1 198 ? 28.553 11.730 22.573 1.00 19.87 198 ASN A CA 1
ATOM 1605 C C . ASN A 1 198 ? 29.120 12.535 21.434 1.00 24.56 198 ASN A C 1
ATOM 1606 O O . ASN A 1 198 ? 28.524 13.529 21.000 1.00 27.87 198 ASN A O 1
ATOM 1611 N N . PHE A 1 199 ? 30.298 12.131 20.982 1.00 16.80 199 PHE A N 1
ATOM 1612 C CA . PHE A 1 199 ? 30.988 12.872 19.945 1.00 17.84 199 PHE A CA 1
ATOM 1613 C C . PHE A 1 199 ? 30.372 12.642 18.593 1.00 24.32 199 PHE A C 1
ATOM 1614 O O . PHE A 1 199 ? 30.126 11.511 18.203 1.00 27.85 199 PHE A O 1
ATOM 1622 N N . SER A 1 200 ? 30.147 13.708 17.850 1.00 19.71 200 SER A N 1
ATOM 1623 C CA . SER A 1 200 ? 29.583 13.556 16.523 1.00 17.55 200 SER A CA 1
ATOM 1624 C C . SER A 1 200 ? 30.638 13.709 15.440 1.00 19.95 200 SER A C 1
ATOM 1625 O O . SER A 1 200 ? 30.948 12.768 14.725 1.00 20.17 200 SER A O 1
ATOM 1628 N N . HIS A 1 201 ? 31.197 14.903 15.336 1.00 17.07 201 HIS A N 1
ATOM 1629 C CA . HIS A 1 201 ? 32.195 15.198 14.318 1.00 16.06 201 HIS A CA 1
ATOM 1630 C C . HIS A 1 201 ? 32.785 16.563 14.701 1.00 22.42 201 HIS A C 1
ATOM 1631 O O . HIS A 1 201 ? 32.286 17.225 15.624 1.00 20.54 201 HIS A O 1
ATOM 1638 N N . PHE A 1 202 ? 33.829 16.991 13.996 1.00 16.39 202 PHE A N 1
ATOM 1639 C CA . PHE A 1 202 ? 34.374 18.323 14.249 1.00 15.60 202 PHE A CA 1
ATOM 1640 C C . PHE A 1 202 ? 34.330 19.147 12.964 1.00 19.75 202 PHE A C 1
ATOM 1641 O O . PHE A 1 202 ? 34.305 18.595 11.853 1.00 18.57 202 PHE A O 1
ATOM 1649 N N . ASP A 1 203 ? 34.302 20.468 13.118 1.00 16.12 203 ASP A N 1
ATOM 1650 C CA . ASP A 1 203 ? 34.291 21.386 11.983 1.00 15.10 203 ASP A CA 1
ATOM 1651 C C . ASP A 1 203 ? 35.376 22.387 12.231 1.00 20.00 203 ASP A C 1
ATOM 1652 O O . ASP A 1 203 ? 35.457 22.935 13.312 1.00 22.82 203 ASP A O 1
ATOM 1657 N N . ILE A 1 204 ? 36.221 22.619 11.243 1.00 16.76 204 ILE A N 1
ATOM 1658 C CA . ILE A 1 204 ? 37.296 23.575 11.398 1.00 16.13 204 ILE A CA 1
ATOM 1659 C C . ILE A 1 204 ? 37.028 24.735 10.455 1.00 24.31 204 ILE A C 1
ATOM 1660 O O . ILE A 1 204 ? 36.704 24.525 9.281 1.00 24.70 204 ILE A O 1
ATOM 1665 N N . TYR A 1 205 ? 37.198 25.951 10.965 1.00 20.04 205 TYR A N 1
ATOM 1666 C CA . TYR A 1 205 ? 36.986 27.172 10.181 1.00 21.39 205 TYR A CA 1
ATOM 1667 C C . TYR A 1 205 ? 38.250 28.005 10.137 1.00 25.92 205 TYR A C 1
ATOM 1668 O O . TYR A 1 205 ? 38.756 28.411 11.174 1.00 26.64 205 TYR A O 1
ATOM 1677 N N . LEU A 1 206 ? 38.743 28.279 8.948 1.00 22.79 206 LEU A N 1
ATOM 1678 C CA . LEU A 1 206 ? 39.929 29.110 8.808 1.00 23.25 206 LEU A CA 1
ATOM 1679 C C . LEU A 1 206 ? 39.552 30.284 7.930 1.00 32.06 206 LEU A C 1
ATOM 1680 O O . LEU A 1 206 ? 38.989 30.089 6.853 1.00 32.42 206 LEU A O 1
ATOM 1685 N N . GLU A 1 207 ? 39.838 31.486 8.406 1.00 33.67 207 GLU A N 1
ATOM 1686 C CA . GLU A 1 207 ? 39.526 32.700 7.671 1.00 33.30 207 GLU A CA 1
ATOM 1687 C C . GLU A 1 207 ? 40.759 33.360 7.052 1.00 42.38 207 GLU A C 1
ATOM 1688 O O . GLU A 1 207 ? 41.774 33.598 7.735 1.00 40.93 207 GLU A O 1
ATOM 1694 N N . LYS A 1 208 ? 40.645 33.668 5.745 1.00 45.92 208 LYS A N 1
ATOM 1695 C CA . LYS A 1 208 ? 41.733 34.219 4.922 1.00 34.55 208 LYS A CA 1
ATOM 1696 C C . LYS A 1 208 ? 41.579 35.790 4.741 1.00 53.62 208 LYS A C 1
ATOM 1697 O O . LYS A 1 208 ? 42.421 36.374 4.156 1.00 70.58 208 LYS A O 1
#

Foldseek 3Di:
DDDQLVLLVLCVVLLPADKDWFAWWFFQADDPFWTWIDPCVPPNPPATEIEGADPVVVVVDGGGFTKIFTFGAQDPDDPRYGYGYARIDRGADDWAKDFAWEWEAEPPDDIDTDTRVDMDTHQKGFVRNVVSVVLVVCCVPQVCSDSPRPFRWKWKWWAWPVGDTDIDTPRDQPDPSGSCRVRVVSRHNHMDGVVGTDHMYIYTYD

B-factor: mean 31.89, std 19.54, range [4.43, 100.0]

Secondary structure (DSSP, 8-state):
---HHHHHHHHHHHHSSPPEEEEEEEEEEE-SSEEEEE-HHHH-TT-EEEEE--HHHHTT--TT-EEEEEE--S-SS-TTEEEEE--EEEPP-S---EEPPEEEEETTS--EE-TTS-EE--SEEEHHHHHHHHHHHHHHHH-TTSTT----EEEEEEEETTS-EEEEESS---TT--HHHHHGGGGG--EEEGGGEEEEEEEEE-

Organism: Streptococcus pyogenes serotype M18 (strain MGAS8232) (NCBI:txid186103)

InterPro domains:
  IPR006123 Staphylococcal/Streptococcal toxin, beta-grasp domain [PF02876] (132-233)
  IPR006126 Staphylococcal enterotoxin/Streptococcal pyrogenic exotoxin, conserved site [PS00277] (114-123)
  IPR006126 Staphylococcal enterotoxin/Streptococcal pyrogenic exotoxin, conserved site [PS00278] (151-174)
  IPR006173 Staphylococcal/Streptococcal toxin, OB-fold [PF01123] (39-118)
  IPR006177 Staphylococcal/streptococcal toxin, bacterial [PR00279] (112-124)
  IPR006177 Staphylococcal/streptococcal toxin, bacterial [PR00279] (151-167)
  IPR008992 Enterotoxin [SSF50203] (32-122)
  IPR013307 Superantigen, staphylococcal/streptococcal toxin, bacterial [PR01898] (81-107)
  IPR013307 Superantigen, staphylococcal/streptococcal toxin, bacterial [PR01898] (110-123)
  IPR013307 Superantigen, staphylococcal/streptococcal toxin, bacterial [PR01898] (151-164)
  IPR013307 Superantigen, staphylococcal/streptococcal toxin, bacterial [PR01898] (164-178)
  IPR013307 Superantigen, staphylococcal/streptococcal toxin, bacterial [PR01898] (216-232)
  IPR016091 Superantigen toxin, C-terminal [SSF54334] (124-234)

Radius of gyration: 17.35 Å; Cα contacts (8 Å, |Δi|>4): 442; chains: 1; bounding box: 42×46×48 Å

Nearest PDB structures (foldseek):
  1an8-assembly1_A  TM=1.005E+00  e=7.345E-45  Streptococcus pyogenes
  1ktk-assembly1_B  TM=9.901E-01  e=2.049E-36  Streptococcus pyogenes
  1ktk-assembly1_A  TM=9.878E-01  e=3.278E-36  Streptococcus pyogenes
  1ty2-assembly1_A  TM=9.472E-01  e=4.468E-27  Streptococcus pyogenes
  1eu3-assembly2_B  TM=9.216E-01  e=7.084E-21  Streptococcus pyogenes

CATH classification: 3.10.20.120 (+1 more: 2.40.50.110)